Protein AF-A0A6P0VVW2-F1 (afdb_monomer_lite)

Radius of gyration: 21.22 Å; chains: 1; bounding box: 77×42×55 Å

Structure (mmCIF, N/CA/C/O backbone):
data_AF-A0A6P0VVW2-F1
#
_entry.id   AF-A0A6P0VVW2-F1
#
loop_
_atom_site.group_PDB
_atom_site.id
_atom_site.type_symbol
_atom_site.label_atom_id
_atom_site.label_alt_id
_atom_site.label_comp_id
_atom_site.label_asym_id
_atom_site.label_entity_id
_atom_site.label_seq_id
_atom_site.pdbx_PDB_ins_code
_atom_site.Cartn_x
_atom_site.Cartn_y
_atom_site.Cartn_z
_atom_site.occupancy
_atom_site.B_iso_or_equiv
_atom_site.auth_seq_id
_atom_site.auth_comp_id
_atom_site.auth_asym_id
_atom_site.auth_atom_id
_atom_site.pdbx_PDB_model_num
ATOM 1 N N . MET A 1 1 ? -41.504 16.341 20.991 1.00 36.41 1 MET A N 1
ATOM 2 C CA . MET A 1 1 ? -40.541 16.707 19.931 1.00 36.41 1 MET A CA 1
ATOM 3 C C . MET A 1 1 ? -39.492 15.608 19.872 1.00 36.41 1 MET A C 1
ATOM 5 O O . MET A 1 1 ? -38.655 15.542 20.758 1.00 36.41 1 MET A O 1
ATOM 9 N N . SER A 1 2 ? -39.634 14.675 18.928 1.00 33.62 2 SER A N 1
ATOM 10 C CA . SER A 1 2 ? -38.718 13.539 18.765 1.00 33.62 2 SER A CA 1
ATOM 11 C C . SER A 1 2 ? -37.527 13.982 17.921 1.00 33.62 2 SER A C 1
ATOM 13 O O . SER A 1 2 ? -37.701 14.435 16.790 1.00 33.62 2 SER A O 1
ATOM 15 N N . THR A 1 3 ? -36.330 13.916 18.493 1.00 36.88 3 THR A N 1
ATOM 16 C CA . THR A 1 3 ? -35.069 14.156 17.799 1.00 36.88 3 THR A CA 1
ATOM 17 C C . THR A 1 3 ? -34.727 12.922 16.968 1.00 36.88 3 THR A C 1
ATOM 19 O O . THR A 1 3 ? -34.367 11.872 17.497 1.00 36.88 3 THR A O 1
ATOM 22 N N . PHE A 1 4 ? -34.840 13.038 15.646 1.00 36.62 4 PHE A N 1
ATOM 23 C CA . PHE A 1 4 ? -34.315 12.033 14.727 1.00 36.62 4 PHE A CA 1
ATOM 24 C C . PHE A 1 4 ? -32.789 11.999 14.861 1.00 36.62 4 PHE A C 1
ATOM 26 O O . PHE A 1 4 ? -32.090 12.937 14.477 1.00 36.62 4 PHE A O 1
ATOM 33 N N . SER A 1 5 ? -32.268 10.921 15.447 1.00 41.56 5 SER A N 1
ATOM 34 C CA . SER A 1 5 ? -30.845 10.607 15.398 1.00 41.56 5 SER A CA 1
ATOM 35 C C . SER A 1 5 ? -30.512 10.225 13.959 1.00 41.56 5 SER A C 1
ATOM 37 O O . SER A 1 5 ? -31.003 9.217 13.455 1.00 41.56 5 SER A O 1
ATOM 39 N N . LEU A 1 6 ? -29.711 11.051 13.282 1.00 39.47 6 LEU A N 1
ATOM 40 C CA . LEU A 1 6 ? -29.088 10.682 12.015 1.00 39.47 6 LEU A CA 1
ATOM 41 C C . LEU A 1 6 ? -28.218 9.451 12.280 1.00 39.47 6 LEU A C 1
ATOM 43 O O . LEU A 1 6 ? -27.133 9.558 12.852 1.00 39.47 6 LEU A O 1
ATOM 47 N N . THR A 1 7 ? -28.706 8.278 11.891 1.00 43.16 7 THR A N 1
ATOM 48 C CA . THR A 1 7 ? -27.906 7.058 11.816 1.00 43.16 7 THR A CA 1
ATOM 49 C C . THR A 1 7 ? -26.690 7.361 10.946 1.00 43.16 7 THR A C 1
ATOM 51 O O . THR A 1 7 ? -26.828 7.531 9.734 1.00 43.16 7 THR A O 1
ATOM 54 N N . SER A 1 8 ? -25.507 7.505 11.557 1.00 47.88 8 SER A N 1
ATOM 55 C CA . SER A 1 8 ? -24.263 7.708 10.814 1.00 47.88 8 SER A CA 1
ATOM 56 C C . SER A 1 8 ? -24.129 6.563 9.820 1.00 47.88 8 SER A C 1
ATOM 58 O O . SER A 1 8 ? -24.111 5.401 10.241 1.00 47.88 8 SER A O 1
ATOM 60 N N . LEU A 1 9 ? -24.055 6.871 8.523 1.00 50.44 9 LEU A N 1
ATOM 61 C CA . LEU A 1 9 ? -23.747 5.866 7.511 1.00 50.44 9 LEU A CA 1
ATOM 62 C C . LEU A 1 9 ? -22.492 5.102 7.970 1.00 50.44 9 LEU A C 1
ATOM 64 O O . LEU A 1 9 ? -21.571 5.739 8.495 1.00 50.44 9 LEU A O 1
ATOM 68 N N . PRO A 1 10 ? -22.448 3.762 7.838 1.00 54.84 10 PRO A N 1
ATOM 69 C CA . PRO A 1 10 ? -21.256 3.006 8.198 1.00 54.84 10 PRO A CA 1
ATOM 70 C C . PRO A 1 10 ? -20.052 3.644 7.505 1.00 54.84 10 PRO A C 1
ATOM 72 O O . PRO A 1 10 ? -20.114 3.924 6.308 1.00 54.84 10 PRO A O 1
ATOM 75 N N . SER A 1 11 ? -18.992 3.938 8.266 1.00 67.75 11 SER A N 1
ATOM 76 C CA . SER A 1 11 ? -17.820 4.626 7.726 1.00 67.75 11 SER A CA 1
ATOM 77 C C . SER A 1 11 ? -17.212 3.766 6.620 1.00 67.75 11 SER A C 1
ATOM 79 O O . SER A 1 11 ? -16.593 2.740 6.903 1.00 67.75 11 SER A O 1
ATOM 81 N N . MET A 1 12 ? -17.435 4.162 5.373 1.00 86.06 12 MET A N 1
ATOM 82 C CA . MET A 1 12 ? -16.908 3.487 4.197 1.00 86.06 12 MET A CA 1
ATOM 83 C C . MET A 1 12 ? -15.423 3.821 4.069 1.00 86.06 12 MET A C 1
ATOM 85 O O . MET A 1 12 ? -15.048 4.993 4.139 1.00 86.06 12 MET A O 1
ATOM 89 N N . TYR A 1 13 ? -14.572 2.805 3.924 1.00 93.19 13 TYR A N 1
ATOM 90 C CA . TYR A 1 13 ? -13.171 3.049 3.582 1.00 93.19 13 TYR A CA 1
ATOM 91 C C . TYR A 1 13 ? -13.069 3.542 2.148 1.00 93.19 13 TYR A C 1
ATOM 93 O O . TYR A 1 13 ? -13.731 3.011 1.262 1.00 93.19 13 TYR A O 1
ATOM 101 N N . ARG A 1 14 ? -12.220 4.546 1.923 1.00 96.38 14 ARG A N 1
ATOM 102 C CA . ARG A 1 14 ? -11.878 5.002 0.572 1.00 96.38 14 ARG A CA 1
ATOM 103 C C . ARG A 1 14 ? -10.492 4.504 0.199 1.00 96.38 14 ARG A C 1
ATOM 105 O O . ARG A 1 14 ? -9.536 4.733 0.946 1.00 96.38 14 ARG A O 1
ATOM 112 N N . ILE A 1 15 ? -10.386 3.832 -0.940 1.00 97.75 15 ILE A N 1
ATOM 113 C CA . ILE A 1 15 ? -9.132 3.305 -1.475 1.00 97.75 15 ILE A CA 1
ATOM 114 C C . ILE A 1 15 ? -8.776 4.058 -2.749 1.00 97.75 15 ILE A C 1
ATOM 116 O O . ILE A 1 15 ? -9.563 4.096 -3.693 1.00 97.75 15 ILE A O 1
ATOM 120 N N . LEU A 1 16 ? -7.565 4.608 -2.789 1.00 98.31 16 LEU A N 1
ATOM 121 C CA . LEU A 1 16 ? -6.939 5.014 -4.041 1.00 98.31 16 LEU A CA 1
ATOM 122 C C . LEU A 1 16 ? -6.115 3.833 -4.555 1.00 98.31 16 LEU A C 1
ATOM 124 O O . LEU A 1 16 ? -5.092 3.500 -3.956 1.00 98.31 16 LEU A O 1
ATOM 128 N N . ALA A 1 17 ? -6.571 3.190 -5.629 1.00 98.25 17 ALA A N 1
ATOM 129 C CA . ALA A 1 17 ? -5.926 2.016 -6.207 1.00 98.25 17 ALA A CA 1
ATOM 130 C C . ALA A 1 17 ? -5.199 2.385 -7.502 1.00 98.25 17 ALA A C 1
ATOM 132 O O . ALA A 1 17 ? -5.822 2.768 -8.493 1.00 98.25 17 ALA A O 1
ATOM 133 N N . ILE A 1 18 ? -3.874 2.268 -7.489 1.00 97.69 18 ILE A N 1
ATOM 134 C CA . ILE A 1 18 ? -2.995 2.569 -8.615 1.00 97.69 18 ILE A CA 1
ATOM 135 C C . ILE A 1 18 ? -2.507 1.245 -9.202 1.00 97.69 18 ILE A C 1
ATOM 137 O O . ILE A 1 18 ? -1.764 0.511 -8.555 1.00 97.69 18 ILE A O 1
ATOM 141 N N . LEU A 1 19 ? -2.920 0.956 -10.432 1.00 97.19 19 LEU A N 1
ATOM 142 C CA . LEU A 1 19 ? -2.427 -0.167 -11.221 1.00 97.19 19 LEU A CA 1
ATOM 143 C C . LEU A 1 19 ? -1.418 0.385 -12.226 1.00 97.19 19 LEU A C 1
ATOM 145 O O . LEU A 1 19 ? -1.789 1.131 -13.133 1.00 97.19 19 LEU A O 1
ATOM 149 N N . GLY A 1 20 ? -0.145 0.094 -11.983 1.00 95.88 20 GLY A N 1
ATOM 150 C CA . GLY A 1 20 ? 0.987 0.561 -12.770 1.00 95.88 20 GLY A CA 1
ATOM 151 C C . GLY A 1 20 ? 1.230 -0.269 -14.028 1.00 95.88 20 GLY A C 1
ATOM 152 O O . GLY A 1 20 ? 0.331 -0.936 -14.536 1.00 95.88 20 GLY A O 1
ATOM 153 N N . ASN A 1 21 ? 2.471 -0.240 -14.518 1.00 94.75 21 ASN A N 1
ATOM 154 C CA . ASN A 1 21 ? 2.889 -1.064 -15.650 1.00 94.75 21 ASN A CA 1
ATOM 155 C C . ASN A 1 21 ? 2.647 -2.552 -15.350 1.00 94.75 21 ASN A C 1
ATOM 157 O O . ASN A 1 21 ? 3.203 -3.087 -14.388 1.00 94.75 21 ASN A O 1
ATOM 161 N N . SER A 1 22 ? 1.852 -3.193 -16.204 1.00 93.12 22 SER A N 1
ATOM 162 C CA . SER A 1 22 ? 1.445 -4.597 -16.100 1.00 93.12 22 SER A CA 1
ATOM 163 C C . SER A 1 22 ? 2.264 -5.554 -16.980 1.00 93.12 22 SER A C 1
ATOM 165 O O . SER A 1 22 ? 1.978 -6.745 -17.041 1.00 93.12 22 SER A O 1
ATOM 167 N N . GLN A 1 23 ? 3.296 -5.077 -17.681 1.00 92.00 23 GLN A N 1
ATOM 168 C CA . GLN A 1 23 ? 4.075 -5.904 -18.604 1.00 92.00 23 GLN A CA 1
ATOM 169 C C . GLN A 1 23 ? 4.686 -7.124 -17.895 1.00 92.00 23 GLN A C 1
ATOM 171 O O . GLN A 1 23 ? 5.602 -6.988 -17.089 1.00 92.00 23 GLN A O 1
ATOM 176 N N . GLY A 1 24 ? 4.213 -8.326 -18.233 1.00 87.19 24 GLY A N 1
ATOM 177 C CA . GLY A 1 24 ? 4.718 -9.580 -17.664 1.00 87.19 24 GLY A CA 1
ATOM 178 C C . GLY A 1 24 ? 4.185 -9.932 -16.269 1.00 87.19 24 GLY A C 1
ATOM 179 O O . GLY A 1 24 ? 4.706 -10.869 -15.672 1.00 87.19 24 GLY A O 1
ATOM 180 N N . ILE A 1 25 ? 3.168 -9.221 -15.768 1.00 88.38 25 ILE A N 1
ATOM 181 C CA . ILE A 1 25 ? 2.451 -9.521 -14.515 1.00 88.38 25 ILE A CA 1
ATOM 182 C C . ILE A 1 25 ? 0.934 -9.419 -14.730 1.00 88.38 25 ILE A C 1
ATOM 184 O O . ILE A 1 25 ? 0.470 -8.756 -15.658 1.00 88.38 25 ILE A O 1
ATOM 188 N N . ASN A 1 26 ? 0.140 -10.069 -13.884 1.00 91.44 26 ASN A N 1
ATOM 189 C CA . ASN A 1 26 ? -1.313 -10.093 -13.995 1.00 91.44 26 ASN A CA 1
ATOM 190 C C . ASN A 1 26 ? -1.985 -9.257 -12.895 1.00 91.44 26 ASN A C 1
ATOM 192 O O . ASN A 1 26 ? -2.343 -9.760 -11.840 1.00 91.44 26 ASN A O 1
ATOM 196 N N . LEU A 1 27 ? -2.279 -7.991 -13.181 1.00 93.19 27 LEU A N 1
ATOM 197 C CA . LEU A 1 27 ? -2.954 -7.119 -12.209 1.00 93.19 27 LEU A CA 1
ATOM 198 C C . LEU A 1 27 ? -4.467 -7.391 -12.059 1.00 93.19 27 LEU A C 1
ATOM 200 O O . LEU A 1 27 ? -5.142 -6.715 -11.278 1.00 93.19 27 LEU A O 1
ATOM 204 N N . ALA A 1 28 ? -5.037 -8.340 -12.814 1.00 93.25 28 ALA A N 1
ATOM 205 C CA . ALA A 1 28 ? -6.467 -8.637 -12.748 1.00 93.25 28 ALA A CA 1
ATOM 206 C C . ALA A 1 28 ? -6.863 -9.296 -11.418 1.00 93.25 28 ALA A C 1
ATOM 208 O O . ALA A 1 28 ? -7.945 -9.012 -10.901 1.00 93.25 28 ALA A O 1
ATOM 209 N N . GLU A 1 29 ? -5.991 -10.125 -10.838 1.00 92.00 29 GLU A N 1
ATOM 210 C CA . GLU A 1 29 ? -6.249 -10.782 -9.549 1.00 92.00 29 GLU A CA 1
ATOM 211 C C . GLU A 1 29 ? -6.161 -9.800 -8.374 1.00 92.00 29 GLU A C 1
ATOM 213 O O . GLU A 1 29 ? -6.979 -9.856 -7.447 1.00 92.00 29 GLU A O 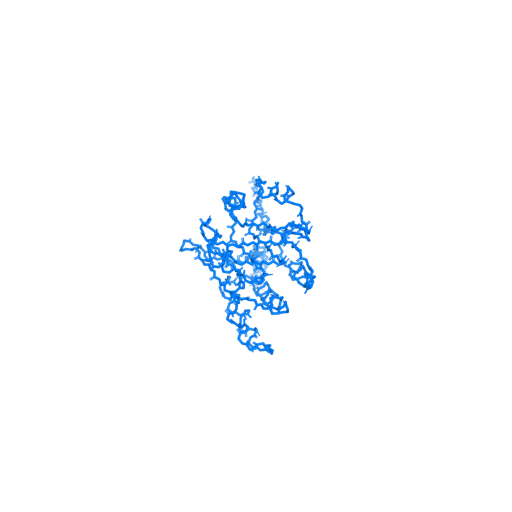1
ATOM 218 N N . ASP A 1 30 ? -5.243 -8.830 -8.440 1.00 94.44 30 ASP A N 1
ATOM 219 C CA . ASP A 1 30 ? -5.208 -7.698 -7.513 1.00 94.44 30 ASP A CA 1
ATOM 220 C C . ASP A 1 30 ? -6.520 -6.915 -7.564 1.00 94.44 30 ASP A C 1
ATOM 222 O O . ASP A 1 30 ? -7.174 -6.683 -6.542 1.00 94.44 30 ASP A O 1
ATOM 226 N N . GLU A 1 31 ? -6.943 -6.545 -8.776 1.00 95.88 31 GLU A N 1
ATOM 227 C CA . GLU A 1 31 ? -8.182 -5.811 -8.991 1.00 95.88 31 GLU A CA 1
ATOM 228 C C . GLU A 1 31 ? -9.398 -6.588 -8.458 1.00 95.88 31 GLU A C 1
ATOM 230 O O . GLU A 1 31 ? -10.243 -6.022 -7.755 1.00 95.88 31 GLU A O 1
ATOM 235 N N . HIS A 1 32 ? -9.471 -7.889 -8.742 1.00 96.19 32 HIS A N 1
ATOM 236 C CA . HIS A 1 32 ? -10.530 -8.776 -8.260 1.00 96.19 32 HIS A CA 1
ATOM 237 C C . HIS A 1 32 ? -10.575 -8.848 -6.732 1.00 96.19 32 HIS A C 1
ATOM 239 O O . HIS A 1 32 ? -11.649 -8.726 -6.137 1.00 96.19 32 HIS A O 1
ATOM 245 N N . SER A 1 33 ? -9.417 -8.977 -6.084 1.00 96.25 33 SER A N 1
ATOM 246 C CA . SER A 1 33 ? -9.304 -9.034 -4.623 1.00 96.25 33 SER A CA 1
ATOM 247 C C . SER A 1 33 ? -9.825 -7.759 -3.957 1.00 96.25 33 SER A C 1
ATOM 249 O O . SER A 1 33 ? -10.592 -7.829 -2.994 1.00 96.25 33 SER A O 1
ATOM 251 N N . LEU A 1 34 ? -9.490 -6.586 -4.503 1.00 97.38 34 LEU A N 1
ATOM 252 C CA . LEU A 1 34 ? -10.007 -5.310 -4.003 1.00 97.38 34 LEU A CA 1
ATOM 253 C C . LEU A 1 34 ? -11.515 -5.143 -4.248 1.00 97.38 34 LEU A C 1
ATOM 255 O O . LEU A 1 34 ? -12.219 -4.624 -3.384 1.00 97.38 34 LEU A O 1
ATOM 259 N N . ARG A 1 35 ? -12.040 -5.588 -5.397 1.00 96.69 35 ARG A N 1
ATOM 260 C CA . ARG A 1 35 ? -13.473 -5.461 -5.731 1.00 96.69 35 ARG A CA 1
ATOM 261 C C . ARG A 1 35 ? -14.393 -6.259 -4.807 1.00 96.69 35 ARG A C 1
ATOM 263 O O . ARG A 1 35 ? -15.556 -5.890 -4.663 1.00 96.69 35 ARG A O 1
ATOM 270 N N . LYS A 1 36 ? -13.890 -7.321 -4.175 1.00 95.31 36 LYS A N 1
ATOM 271 C CA . LYS A 1 36 ? -14.642 -8.134 -3.202 1.00 95.31 36 LYS A CA 1
ATOM 272 C C . LYS A 1 36 ? -14.793 -7.468 -1.831 1.00 95.31 36 LYS A C 1
ATOM 274 O O . LYS A 1 36 ? -15.555 -7.964 -1.001 1.00 95.31 36 LYS A O 1
ATOM 279 N N . LEU A 1 37 ? -14.070 -6.379 -1.563 1.00 94.94 37 LEU A N 1
ATOM 280 C CA . LEU A 1 37 ? -14.063 -5.744 -0.249 1.00 94.94 37 LEU A CA 1
ATOM 281 C C . LEU A 1 37 ? -15.438 -5.135 0.096 1.00 94.94 37 LEU A C 1
ATOM 283 O O . LEU A 1 37 ? -16.020 -4.402 -0.705 1.00 94.94 37 LEU A O 1
ATOM 287 N N . PRO A 1 38 ? -15.967 -5.383 1.306 1.00 93.00 38 PRO A N 1
ATOM 288 C CA . PRO A 1 38 ? -17.236 -4.821 1.743 1.00 93.00 38 PRO A CA 1
ATOM 289 C C . PRO A 1 38 ? -17.070 -3.393 2.279 1.00 93.00 38 PRO A C 1
ATOM 291 O O . PRO A 1 38 ? -16.112 -3.090 2.986 1.00 93.00 38 PRO A O 1
ATOM 294 N N . ASN A 1 39 ? -18.078 -2.543 2.062 1.00 90.06 39 ASN A N 1
ATOM 295 C CA . ASN A 1 39 ? -18.137 -1.173 2.601 1.00 90.06 39 ASN A CA 1
ATOM 296 C C . ASN A 1 39 ? -16.917 -0.320 2.207 1.00 90.06 39 ASN A C 1
ATOM 298 O O . ASN A 1 39 ? -16.302 0.338 3.053 1.00 90.06 39 ASN A O 1
ATOM 302 N N . VAL A 1 40 ? -16.586 -0.331 0.915 1.00 93.69 40 VAL A N 1
ATOM 303 C CA . VAL A 1 40 ? -15.462 0.410 0.345 1.00 93.69 40 VAL A CA 1
ATOM 304 C C . VAL A 1 40 ? -15.891 1.239 -0.869 1.00 93.69 40 VAL A C 1
ATOM 306 O O . VAL A 1 40 ? -16.758 0.821 -1.634 1.00 93.69 40 VAL A O 1
ATOM 309 N N . GLU A 1 41 ? -15.257 2.389 -1.061 1.00 95.56 41 GLU A N 1
ATOM 310 C CA . GLU A 1 41 ? -15.239 3.145 -2.314 1.00 95.56 41 GLU A CA 1
ATOM 311 C C . GLU A 1 41 ? -13.823 3.072 -2.890 1.00 95.56 41 GLU A C 1
ATOM 313 O O . GLU A 1 41 ? -12.854 3.286 -2.160 1.00 95.56 41 GLU A O 1
ATOM 318 N N . ILE A 1 42 ? -13.686 2.768 -4.181 1.00 97.12 42 ILE A N 1
ATOM 319 C CA . ILE A 1 42 ? -12.375 2.628 -4.825 1.00 97.12 42 ILE A CA 1
ATOM 320 C C . ILE A 1 42 ? -12.285 3.566 -6.029 1.00 97.12 42 ILE A C 1
ATOM 322 O O . ILE A 1 42 ? -13.041 3.405 -6.990 1.00 97.12 42 ILE A O 1
ATOM 326 N N . GLU A 1 43 ? -11.333 4.504 -6.006 1.00 97.94 43 GLU A N 1
ATOM 327 C CA . GLU A 1 43 ? -10.918 5.252 -7.200 1.00 97.94 43 GLU A CA 1
ATOM 328 C C . GLU A 1 43 ? -9.757 4.511 -7.869 1.00 97.94 43 GLU A C 1
ATOM 330 O O . GLU A 1 43 ? -8.694 4.314 -7.278 1.00 97.94 43 GLU A O 1
ATOM 335 N N . TRP A 1 44 ? -9.974 4.093 -9.117 1.00 97.94 44 TRP A N 1
ATOM 336 C CA . TRP A 1 44 ? -8.998 3.342 -9.900 1.00 97.94 44 TRP A CA 1
ATOM 337 C C . TRP A 1 44 ? -8.176 4.259 -10.800 1.00 97.94 44 TRP A C 1
ATOM 339 O O . TRP A 1 44 ? -8.729 4.963 -11.647 1.00 97.94 44 TRP A O 1
ATOM 349 N N . LEU A 1 45 ? -6.853 4.160 -10.698 1.00 98.00 45 LEU A N 1
ATOM 350 C CA . LEU A 1 45 ? -5.896 4.741 -11.631 1.00 98.00 45 LEU A CA 1
ATOM 351 C C . LEU A 1 45 ? -5.136 3.629 -12.337 1.00 98.00 45 LEU A C 1
ATOM 353 O O . LEU A 1 45 ? -4.195 3.074 -11.785 1.00 98.00 45 LEU A O 1
ATOM 357 N N . ARG A 1 46 ? -5.560 3.318 -13.564 1.00 97.25 46 ARG A N 1
ATOM 358 C CA . ARG A 1 46 ? -4.890 2.353 -14.441 1.00 97.25 46 ARG A CA 1
ATOM 359 C C . ARG A 1 46 ? -3.929 3.092 -15.345 1.00 97.25 46 ARG A C 1
ATOM 361 O O . ARG A 1 46 ? -4.359 4.002 -16.051 1.00 97.25 46 ARG A O 1
ATOM 368 N N . GLU A 1 47 ? -2.662 2.721 -15.264 1.00 97.44 47 GLU A N 1
ATOM 369 C CA . GLU A 1 47 ? -1.559 3.316 -16.007 1.00 97.44 47 GLU A CA 1
ATOM 370 C C . GLU A 1 47 ? -1.647 4.856 -16.116 1.00 97.44 47 GLU A C 1
ATOM 372 O O . GLU A 1 47 ? -1.626 5.412 -17.218 1.00 97.44 47 GLU A O 1
ATOM 377 N N . PRO A 1 48 ? -1.824 5.593 -14.995 1.00 97.69 48 PRO A N 1
ATOM 378 C CA . PRO A 1 48 ? -2.039 7.031 -15.057 1.00 97.69 48 PRO A CA 1
ATOM 379 C C . PRO A 1 48 ? -0.806 7.759 -15.597 1.00 97.69 48 PRO A C 1
ATOM 381 O O . PRO A 1 48 ? 0.333 7.379 -15.335 1.00 97.69 48 PRO A O 1
ATOM 384 N N . SER A 1 49 ? -1.025 8.899 -16.252 1.00 97.12 49 SER A N 1
ATOM 385 C CA . SER A 1 49 ? 0.058 9.860 -16.471 1.00 97.12 49 SER A CA 1
ATOM 386 C C . SER A 1 49 ? 0.505 10.485 -15.148 1.00 97.12 49 SER A C 1
ATOM 388 O O . SER A 1 49 ? -0.293 10.634 -14.213 1.00 97.12 49 SER A O 1
ATOM 390 N N . ILE A 1 50 ? 1.753 10.958 -15.094 1.00 95.44 50 ILE A N 1
ATOM 391 C CA . ILE A 1 50 ? 2.301 11.680 -13.931 1.00 95.44 50 ILE A CA 1
ATOM 392 C C . ILE A 1 50 ? 1.369 12.826 -13.510 1.00 95.44 50 ILE A C 1
ATOM 394 O O . ILE A 1 50 ? 1.025 12.962 -12.336 1.00 95.44 50 ILE A O 1
ATOM 398 N N . LYS A 1 51 ? 0.897 13.627 -14.477 1.00 96.31 51 LYS A N 1
ATOM 399 C CA . LYS A 1 51 ? -0.007 14.758 -14.221 1.00 96.31 51 LYS A CA 1
ATOM 400 C C . LYS A 1 51 ? -1.314 14.303 -13.570 1.00 96.31 51 LYS A C 1
ATOM 402 O O . LYS A 1 51 ? -1.771 14.941 -12.623 1.00 96.31 51 LYS A O 1
ATOM 407 N N . LYS A 1 52 ? -1.913 13.209 -14.056 1.00 97.56 52 LYS A N 1
ATOM 408 C CA . LYS A 1 52 ? -3.159 12.662 -13.502 1.00 97.56 52 LYS A CA 1
ATOM 409 C C . LYS A 1 52 ? -2.940 12.154 -12.080 1.00 97.56 52 LYS A C 1
ATOM 411 O O . LYS A 1 52 ? -3.690 12.561 -11.194 1.00 97.56 52 LYS A O 1
ATOM 416 N N . LEU A 1 53 ? -1.900 11.353 -11.857 1.00 97.06 53 LEU A N 1
ATOM 417 C CA . LEU A 1 53 ? -1.555 10.834 -10.535 1.00 97.06 53 LEU A CA 1
ATOM 418 C C . LEU A 1 53 ? -1.346 11.972 -9.527 1.00 97.06 53 LEU A C 1
ATOM 420 O O . LEU A 1 53 ? -2.039 12.037 -8.515 1.00 97.06 53 LEU A O 1
ATOM 424 N N . VAL A 1 54 ? -0.460 12.920 -9.839 1.00 96.31 54 VAL A N 1
ATOM 425 C CA . VAL A 1 54 ? -0.161 14.060 -8.961 1.00 96.31 54 VAL A CA 1
ATOM 426 C C . VAL A 1 54 ? -1.411 14.900 -8.696 1.00 96.31 54 VAL A C 1
ATOM 428 O O . VAL A 1 54 ? -1.647 15.286 -7.554 1.00 96.31 54 VAL A O 1
ATOM 431 N N . SER A 1 55 ? -2.255 15.142 -9.707 1.00 96.81 55 SER A N 1
ATOM 432 C CA . SER A 1 55 ? -3.497 15.904 -9.516 1.00 96.81 55 SER A CA 1
ATOM 433 C C . SER A 1 55 ? -4.455 15.259 -8.513 1.00 96.81 55 SER A C 1
ATOM 435 O O . SER A 1 55 ? -5.147 15.973 -7.795 1.00 96.81 55 SER A O 1
ATOM 437 N N . ILE A 1 56 ? -4.486 13.925 -8.448 1.00 97.19 56 ILE A N 1
ATOM 438 C CA . ILE A 1 56 ? -5.348 13.175 -7.528 1.00 97.19 56 ILE A CA 1
ATOM 439 C C . ILE A 1 56 ? -4.764 13.167 -6.124 1.00 97.19 56 ILE A C 1
ATOM 441 O O . ILE A 1 56 ? -5.492 13.411 -5.167 1.00 97.19 56 ILE A O 1
ATOM 445 N N . LEU A 1 57 ? -3.451 12.963 -6.002 1.00 96.25 57 LEU A N 1
ATOM 446 C CA . LEU A 1 57 ? -2.759 12.999 -4.713 1.00 96.25 57 LEU A CA 1
ATOM 447 C C . LEU A 1 57 ? -2.862 14.375 -4.024 1.00 96.25 57 LEU A C 1
ATOM 449 O O . LEU A 1 57 ? -2.781 14.448 -2.805 1.00 96.25 57 LEU A O 1
ATOM 453 N N . TRP A 1 58 ? -3.080 15.457 -4.781 1.00 96.75 58 TRP A N 1
ATOM 454 C CA . TRP A 1 58 ? -3.324 16.806 -4.246 1.00 96.75 58 TRP A CA 1
ATOM 455 C C . TRP A 1 58 ? -4.794 17.133 -3.949 1.00 96.75 58 TRP A C 1
ATOM 457 O O . TRP A 1 58 ? -5.092 18.238 -3.487 1.00 96.75 58 TRP A O 1
ATOM 467 N N . ARG A 1 59 ? -5.737 16.226 -4.222 1.00 95.19 59 ARG A N 1
ATOM 468 C CA . ARG A 1 59 ? -7.138 16.457 -3.852 1.00 95.19 59 ARG A CA 1
ATOM 469 C C . ARG A 1 59 ? -7.272 16.457 -2.330 1.00 95.19 59 ARG A C 1
ATOM 471 O O . ARG A 1 59 ? -6.642 15.667 -1.636 1.00 95.19 59 ARG A O 1
ATOM 478 N N . ARG A 1 60 ? -8.194 17.282 -1.825 1.00 91.19 60 ARG A N 1
ATOM 479 C CA . ARG A 1 60 ? -8.592 17.307 -0.400 1.00 91.19 60 ARG A CA 1
ATOM 480 C C . ARG A 1 60 ? -9.373 16.067 0.041 1.00 91.19 60 ARG A C 1
ATOM 482 O O . ARG A 1 60 ? -9.767 15.957 1.197 1.00 91.19 60 ARG A O 1
ATOM 489 N N . GLU A 1 61 ? -9.661 15.180 -0.899 1.00 90.44 61 GLU A N 1
ATOM 490 C CA . GLU A 1 61 ? -10.320 13.916 -0.643 1.00 90.44 61 GLU A CA 1
ATOM 491 C C . GLU A 1 61 ? -9.502 13.055 0.322 1.00 90.44 61 GLU A C 1
ATOM 493 O O . GLU A 1 61 ? -8.279 12.952 0.218 1.00 90.44 61 GLU A O 1
ATOM 498 N N . LYS A 1 62 ? -10.198 12.421 1.266 1.00 94.00 62 LYS A N 1
ATOM 499 C CA . LYS A 1 62 ? -9.588 11.475 2.192 1.00 94.00 62 LYS A CA 1
ATOM 500 C C . LYS A 1 62 ? -9.468 10.104 1.534 1.00 94.00 62 LYS A C 1
ATOM 502 O O . LYS A 1 62 ? -10.448 9.597 0.987 1.00 94.00 62 LYS A O 1
ATOM 507 N N . TRP A 1 63 ? -8.295 9.499 1.687 1.00 96.75 63 TRP A N 1
ATOM 508 C CA . TRP A 1 63 ? -8.008 8.106 1.355 1.00 96.75 63 TRP A CA 1
ATOM 509 C C . TRP A 1 63 ? -7.649 7.378 2.644 1.00 96.75 63 TRP A C 1
ATOM 511 O O . TRP A 1 63 ? -6.742 7.806 3.347 1.00 96.75 63 TRP A O 1
ATOM 521 N N . ASP A 1 64 ? -8.362 6.306 2.987 1.00 96.81 64 ASP A N 1
ATOM 522 C CA . ASP A 1 64 ? -8.001 5.460 4.130 1.00 96.81 64 ASP A CA 1
ATOM 523 C C . ASP A 1 64 ? -6.875 4.493 3.750 1.00 96.81 64 ASP A C 1
ATOM 525 O O . ASP A 1 64 ? -5.991 4.225 4.571 1.00 96.81 64 ASP A O 1
ATOM 529 N N . ILE A 1 65 ? -6.900 3.996 2.507 1.00 97.75 65 ILE A N 1
ATOM 530 C CA . ILE A 1 65 ? -5.911 3.061 1.970 1.00 97.75 65 ILE A CA 1
ATOM 531 C C . ILE A 1 65 ? -5.360 3.589 0.643 1.00 97.75 65 ILE A C 1
ATOM 533 O O . ILE A 1 65 ? -6.114 3.989 -0.243 1.00 97.75 65 ILE A O 1
ATOM 537 N N . LEU A 1 66 ? -4.039 3.550 0.500 1.00 97.75 66 LEU A N 1
ATOM 538 C CA . LEU A 1 66 ? -3.343 3.710 -0.773 1.00 97.75 66 LEU A CA 1
ATOM 539 C C . LEU A 1 66 ? -2.873 2.328 -1.217 1.00 97.75 66 LEU A C 1
ATOM 541 O O . LEU A 1 66 ? -2.137 1.670 -0.487 1.00 97.75 66 LEU A O 1
ATOM 545 N N . PHE A 1 67 ? -3.295 1.891 -2.394 1.00 97.94 67 PHE A N 1
ATOM 546 C CA . PHE A 1 67 ? -2.892 0.616 -2.969 1.00 97.94 67 PHE A CA 1
ATOM 547 C C . PHE A 1 67 ? -2.104 0.854 -4.256 1.00 97.94 67 PHE A C 1
ATOM 549 O O . PHE A 1 67 ? -2.527 1.641 -5.103 1.00 97.94 67 PHE A O 1
ATOM 556 N N . PHE A 1 68 ? -0.978 0.164 -4.406 1.00 96.31 68 PHE A N 1
ATOM 557 C CA . PHE A 1 68 ? -0.198 0.112 -5.635 1.00 96.31 68 PHE A CA 1
ATOM 558 C C . PHE A 1 68 ? 0.102 -1.342 -6.000 1.00 96.31 68 PHE A C 1
ATOM 560 O O . PHE A 1 68 ? 0.586 -2.092 -5.152 1.00 96.31 68 PHE A O 1
ATOM 567 N N . ALA A 1 69 ? -0.125 -1.701 -7.261 1.00 95.06 69 ALA A N 1
ATOM 568 C CA . ALA A 1 69 ? 0.366 -2.935 -7.867 1.00 95.06 69 ALA A CA 1
ATOM 569 C C . ALA A 1 69 ? 0.944 -2.621 -9.249 1.00 95.06 69 ALA A C 1
ATOM 571 O O . ALA A 1 69 ? 0.401 -1.796 -9.986 1.00 95.06 69 ALA A O 1
ATOM 572 N N . GLY A 1 70 ? 2.074 -3.232 -9.581 1.00 92.81 70 GLY A N 1
ATOM 573 C CA . GLY A 1 70 ? 2.870 -2.879 -10.752 1.00 92.81 70 GLY A CA 1
ATOM 574 C C . GLY A 1 70 ? 4.351 -3.134 -10.505 1.00 92.81 70 GLY A C 1
ATOM 575 O O . GLY A 1 70 ? 4.749 -3.568 -9.425 1.00 92.81 70 GLY A O 1
ATOM 576 N N . HIS A 1 71 ? 5.194 -2.814 -11.482 1.00 90.50 71 HIS A N 1
ATOM 577 C CA . HIS A 1 71 ? 6.642 -2.908 -11.283 1.00 90.50 71 HIS A CA 1
ATOM 578 C C . HIS A 1 71 ? 7.157 -1.852 -10.304 1.00 90.50 71 HIS A C 1
ATOM 580 O O . HIS A 1 71 ? 6.824 -0.667 -10.404 1.00 90.50 71 HIS A O 1
ATOM 586 N N . SER A 1 72 ? 8.030 -2.269 -9.391 1.00 86.12 72 SER A N 1
ATOM 587 C CA . SER A 1 72 ? 8.802 -1.368 -8.541 1.00 86.12 72 SER A CA 1
ATOM 588 C C . SER A 1 72 ? 10.235 -1.843 -8.359 1.00 86.12 72 SER A C 1
ATOM 590 O O . SER A 1 72 ? 10.577 -2.975 -8.694 1.00 86.12 72 SER A O 1
ATOM 592 N N . LYS A 1 73 ? 11.087 -0.939 -7.876 1.00 83.50 73 LYS A N 1
ATOM 593 C CA . LYS A 1 73 ? 12.484 -1.238 -7.569 1.00 83.50 73 LYS A CA 1
ATOM 594 C C . LYS A 1 73 ? 13.004 -0.298 -6.490 1.00 83.50 73 LYS A C 1
ATOM 596 O O . LYS A 1 73 ? 12.861 0.920 -6.627 1.00 83.50 73 LYS A O 1
ATOM 601 N N . SER A 1 74 ? 13.649 -0.826 -5.460 1.00 82.06 74 SER A N 1
ATOM 602 C CA . SER A 1 74 ? 14.354 -0.014 -4.468 1.00 82.06 74 SER A CA 1
ATOM 603 C C . SER A 1 74 ? 15.655 0.549 -5.052 1.00 82.06 74 SER A C 1
ATOM 605 O O . SER A 1 74 ? 16.270 -0.035 -5.947 1.00 82.06 74 SER A O 1
ATOM 607 N N . LYS A 1 75 ? 16.111 1.699 -4.544 1.00 79.50 75 LYS A N 1
ATOM 608 C CA . LYS A 1 75 ? 17.513 2.101 -4.731 1.00 79.50 75 LYS A CA 1
ATOM 609 C C . LYS A 1 75 ? 18.430 1.157 -3.953 1.00 79.50 75 LYS A C 1
ATOM 611 O O . LYS A 1 75 ? 18.021 0.607 -2.936 1.00 79.50 75 LYS A O 1
ATOM 616 N N . GLU A 1 76 ? 19.678 1.030 -4.401 1.00 78.69 76 GLU A N 1
ATOM 617 C CA . GLU A 1 76 ? 20.694 0.176 -3.760 1.00 78.69 76 GLU A CA 1
ATOM 618 C C . GLU A 1 76 ? 20.922 0.523 -2.280 1.00 78.69 76 GLU A C 1
ATOM 620 O O . GLU A 1 76 ? 21.161 -0.363 -1.468 1.00 78.69 76 GLU A O 1
ATOM 625 N N . ASP A 1 77 ? 20.785 1.800 -1.914 1.00 78.25 77 ASP A N 1
ATOM 626 C CA . ASP A 1 77 ? 20.918 2.295 -0.539 1.00 78.25 77 ASP A CA 1
ATOM 627 C C . ASP A 1 77 ? 19.644 2.136 0.317 1.00 78.25 77 ASP A C 1
ATOM 629 O O . ASP A 1 77 ? 19.632 2.531 1.482 1.00 78.25 77 ASP A O 1
ATOM 633 N N . LEU A 1 78 ? 18.561 1.590 -0.253 1.00 78.56 78 LEU A N 1
ATOM 634 C CA . LEU A 1 78 ? 17.240 1.429 0.366 1.00 78.56 78 LEU A CA 1
ATOM 635 C C . LEU A 1 78 ? 16.630 2.727 0.932 1.00 78.56 78 LEU A C 1
ATOM 637 O O . LEU A 1 78 ? 15.684 2.673 1.719 1.00 78.56 78 LEU A O 1
ATOM 641 N N . THR A 1 79 ? 17.114 3.904 0.527 1.00 78.31 79 THR A N 1
ATOM 642 C CA . THR A 1 79 ? 16.579 5.199 0.997 1.00 78.31 79 THR A CA 1
ATOM 643 C C . THR A 1 79 ? 15.260 5.567 0.321 1.00 78.31 79 THR A C 1
ATOM 645 O O . THR A 1 79 ? 14.490 6.398 0.804 1.00 78.31 79 THR A O 1
ATOM 648 N N . THR A 1 80 ? 15.006 4.990 -0.852 1.00 81.75 80 THR A N 1
ATOM 649 C CA . THR A 1 80 ? 13.798 5.214 -1.640 1.00 81.75 80 THR A CA 1
ATOM 650 C C . THR A 1 80 ? 13.622 4.103 -2.674 1.00 81.75 80 THR A C 1
ATOM 652 O O . THR A 1 80 ? 14.436 3.185 -2.766 1.00 81.75 80 THR A O 1
ATOM 655 N N . GLY A 1 81 ? 12.573 4.194 -3.484 1.00 87.06 81 GLY A N 1
ATOM 656 C CA . GLY A 1 81 ? 12.339 3.314 -4.616 1.00 87.06 81 GLY A CA 1
ATOM 657 C C . GLY A 1 81 ? 11.565 4.011 -5.725 1.00 87.06 81 GLY A C 1
ATOM 658 O O . GLY A 1 81 ? 11.059 5.129 -5.566 1.00 87.06 81 GLY A O 1
ATOM 659 N N . ASN A 1 82 ? 11.508 3.333 -6.858 1.00 90.19 82 ASN A N 1
ATOM 660 C CA . ASN A 1 82 ? 10.781 3.740 -8.038 1.00 90.19 82 ASN A CA 1
ATOM 661 C C . ASN A 1 82 ? 9.548 2.855 -8.222 1.00 90.19 82 ASN A C 1
ATOM 663 O O . ASN A 1 82 ? 9.616 1.648 -7.999 1.00 90.19 82 ASN A O 1
ATOM 667 N N . ILE A 1 83 ? 8.450 3.455 -8.673 1.00 92.31 83 ILE A N 1
ATOM 668 C CA . ILE A 1 83 ? 7.235 2.759 -9.100 1.00 92.31 83 ILE A CA 1
ATOM 669 C C . ILE A 1 83 ? 6.979 3.044 -10.582 1.00 92.31 83 ILE A C 1
ATOM 671 O O . ILE A 1 83 ? 6.965 4.203 -11.002 1.00 92.31 83 ILE A O 1
ATOM 675 N N . ALA A 1 84 ? 6.791 1.999 -11.385 1.00 94.56 84 ALA A N 1
ATOM 676 C CA . ALA A 1 84 ? 6.407 2.118 -12.787 1.00 94.56 84 ALA A CA 1
ATOM 677 C C . ALA A 1 84 ? 4.899 2.357 -12.860 1.00 94.56 84 ALA A C 1
ATOM 679 O O . ALA A 1 84 ? 4.100 1.427 -12.749 1.00 94.56 84 ALA A O 1
ATOM 680 N N . ILE A 1 85 ? 4.499 3.619 -12.991 1.00 95.88 85 ILE A N 1
ATOM 681 C CA . ILE A 1 85 ? 3.087 4.005 -12.924 1.00 95.88 85 ILE A CA 1
ATOM 682 C C . ILE A 1 85 ? 2.347 3.747 -14.234 1.00 95.88 85 ILE A C 1
ATOM 684 O O . ILE A 1 85 ? 1.128 3.726 -14.220 1.00 95.88 85 ILE A O 1
ATOM 688 N N . ASN A 1 86 ? 3.058 3.565 -15.343 1.00 96.19 86 ASN A N 1
ATOM 689 C CA . ASN A 1 86 ? 2.540 3.143 -16.643 1.00 96.19 86 ASN A CA 1
ATOM 690 C C . ASN A 1 86 ? 3.700 2.571 -17.479 1.00 96.19 86 ASN A C 1
ATOM 692 O O . ASN A 1 86 ? 4.837 2.516 -17.002 1.00 96.19 86 ASN A O 1
ATOM 696 N N . SER A 1 87 ? 3.437 2.150 -18.717 1.00 94.00 87 SER A N 1
ATOM 697 C CA . SER A 1 87 ? 4.463 1.553 -19.583 1.00 94.00 87 SER A CA 1
ATOM 698 C C . SER A 1 87 ? 5.668 2.459 -19.915 1.00 94.00 87 SER A C 1
ATOM 700 O O . SER A 1 87 ? 6.677 1.952 -20.397 1.00 94.00 87 SER A O 1
ATOM 702 N N . GLN A 1 88 ? 5.564 3.779 -19.729 1.00 93.75 88 GLN A N 1
ATOM 703 C CA . GLN A 1 88 ? 6.581 4.777 -20.106 1.00 93.75 88 GLN A CA 1
ATOM 704 C C . GLN A 1 88 ? 7.214 5.476 -18.896 1.00 93.75 88 GLN A C 1
ATOM 706 O O . GLN A 1 88 ? 8.400 5.802 -18.908 1.00 93.75 88 GLN A O 1
ATOM 711 N N . ASP A 1 89 ? 6.430 5.709 -17.846 1.00 93.75 89 ASP A N 1
ATOM 712 C CA . ASP A 1 89 ? 6.813 6.522 -16.703 1.00 93.75 89 ASP A CA 1
ATOM 713 C C . ASP A 1 89 ? 7.133 5.656 -15.481 1.00 93.75 89 ASP A C 1
ATOM 715 O O . ASP A 1 89 ? 6.302 4.902 -14.965 1.00 93.75 89 ASP A O 1
ATOM 719 N N . SER A 1 90 ? 8.332 5.864 -14.940 1.00 92.62 90 SER A N 1
ATOM 720 C CA . SER A 1 90 ? 8.746 5.366 -13.632 1.00 92.62 90 SER A CA 1
ATOM 721 C C . SER A 1 90 ? 9.058 6.542 -12.715 1.00 92.62 90 SER A C 1
ATOM 723 O O . SER A 1 90 ? 9.919 7.367 -13.018 1.00 92.62 90 SER A O 1
ATOM 725 N N . LEU A 1 91 ? 8.401 6.599 -11.558 1.00 91.06 91 LEU A N 1
ATOM 726 C CA . LEU A 1 91 ? 8.543 7.692 -10.603 1.00 91.06 91 LEU A CA 1
ATOM 727 C C . LEU A 1 91 ? 9.295 7.261 -9.358 1.00 91.06 91 LEU A C 1
ATOM 729 O O . LEU A 1 91 ? 8.927 6.292 -8.702 1.00 91.06 91 LEU A O 1
ATOM 733 N N . ASN A 1 92 ? 10.297 8.049 -8.983 1.00 88.75 92 ASN A N 1
ATOM 734 C CA . ASN A 1 92 ? 10.909 7.937 -7.671 1.00 88.75 92 ASN A CA 1
ATOM 735 C C . ASN A 1 92 ? 9.953 8.473 -6.590 1.00 88.75 92 ASN A C 1
ATOM 737 O O . ASN A 1 92 ? 9.416 9.575 -6.733 1.00 88.75 92 ASN A O 1
ATOM 741 N N . LEU A 1 93 ? 9.772 7.742 -5.486 1.00 86.25 93 LEU A N 1
ATOM 742 C CA . LEU A 1 93 ? 8.866 8.170 -4.414 1.00 86.25 93 LEU A CA 1
ATOM 743 C C . LEU A 1 93 ? 9.256 9.508 -3.768 1.00 86.25 93 LEU A C 1
ATOM 745 O O . LEU A 1 93 ? 8.373 10.200 -3.267 1.00 86.25 93 LEU A O 1
ATOM 749 N N . GLN A 1 94 ? 10.522 9.937 -3.828 1.00 85.25 94 GLN A N 1
ATOM 750 C CA . GLN A 1 94 ? 10.915 11.273 -3.360 1.00 85.25 94 GLN A CA 1
ATOM 751 C C . GLN A 1 94 ? 10.259 12.392 -4.183 1.00 85.25 94 GLN A C 1
ATOM 753 O O . GLN A 1 94 ? 9.920 13.435 -3.630 1.00 85.25 94 GLN A O 1
ATOM 758 N N . VAL A 1 95 ? 9.997 12.171 -5.478 1.00 87.19 95 VAL A N 1
ATOM 759 C CA . VAL A 1 95 ? 9.238 13.122 -6.315 1.00 87.19 95 VAL A CA 1
ATOM 760 C C . VAL A 1 95 ? 7.786 13.214 -5.839 1.00 87.19 95 VAL A C 1
ATOM 762 O O . VAL A 1 95 ? 7.178 14.283 -5.862 1.00 87.19 95 VAL A O 1
ATOM 765 N N . LEU A 1 96 ? 7.242 12.101 -5.343 1.00 90.12 96 LEU A N 1
ATOM 766 C CA . LEU A 1 96 ? 5.891 12.017 -4.794 1.00 90.12 96 LEU A CA 1
ATOM 767 C C . LEU A 1 96 ? 5.813 12.371 -3.301 1.00 90.12 96 LEU A C 1
ATOM 769 O O . LEU A 1 96 ? 4.717 12.357 -2.746 1.00 90.12 96 LEU A O 1
ATOM 773 N N . LYS A 1 97 ? 6.923 12.757 -2.654 1.00 91.12 97 LYS A N 1
ATOM 774 C CA . LYS A 1 97 ? 6.995 13.034 -1.209 1.00 91.12 97 LYS A CA 1
ATOM 775 C C . LYS A 1 97 ? 5.931 14.020 -0.735 1.00 91.12 97 LYS A C 1
ATOM 777 O O . LYS A 1 97 ? 5.194 13.727 0.201 1.00 91.12 97 LYS A O 1
ATOM 782 N N . ASN A 1 98 ? 5.838 15.182 -1.380 1.00 94.12 98 ASN A N 1
ATOM 783 C CA . ASN A 1 98 ? 4.886 16.222 -0.983 1.00 94.12 98 ASN A CA 1
ATOM 784 C C . ASN A 1 98 ? 3.424 15.815 -1.257 1.00 94.12 98 ASN A C 1
ATOM 786 O O . ASN A 1 98 ? 2.621 15.916 -0.329 1.00 94.12 98 ASN A O 1
ATOM 790 N N . PRO A 1 99 ? 3.066 15.300 -2.453 1.00 94.25 99 PRO A N 1
ATOM 791 C CA . PRO A 1 99 ? 1.727 14.760 -2.686 1.00 94.25 99 PRO A CA 1
ATOM 792 C C . PRO A 1 99 ? 1.337 13.632 -1.713 1.00 94.25 99 PRO A C 1
ATOM 794 O O . PRO A 1 99 ? 0.243 13.644 -1.162 1.00 94.25 99 PRO A O 1
ATOM 797 N N . LEU A 1 100 ? 2.228 12.675 -1.437 1.00 93.44 100 LEU A N 1
ATOM 798 C CA . LEU A 1 100 ? 1.952 11.575 -0.505 1.00 93.44 100 LEU A CA 1
ATOM 799 C C . LEU A 1 100 ? 1.823 12.063 0.939 1.00 93.44 100 LEU A C 1
ATOM 801 O O . LEU A 1 100 ? 0.964 11.578 1.671 1.00 93.44 100 LEU A O 1
ATOM 805 N N . LYS A 1 101 ? 2.616 13.062 1.341 1.00 94.69 101 LYS A N 1
ATOM 806 C CA . LYS A 1 101 ? 2.452 13.729 2.635 1.00 94.69 101 LYS A CA 1
ATOM 807 C C . LYS A 1 101 ? 1.095 14.424 2.739 1.00 94.69 101 LYS A C 1
ATOM 809 O O . LYS A 1 101 ? 0.474 14.354 3.792 1.00 94.69 101 LYS A O 1
ATOM 814 N N . HIS A 1 102 ? 0.605 15.041 1.662 1.00 95.69 102 HIS A N 1
ATOM 815 C CA . HIS A 1 102 ? -0.742 15.615 1.636 1.00 95.69 102 HIS A CA 1
ATOM 816 C C . HIS A 1 102 ? -1.817 14.541 1.862 1.00 95.69 102 HIS A C 1
ATOM 818 O O . HIS A 1 102 ? -2.678 14.703 2.724 1.00 95.69 102 HIS A O 1
ATOM 824 N N . VAL A 1 103 ? -1.718 13.405 1.161 1.00 96.06 103 VAL A N 1
ATOM 825 C CA . VAL A 1 103 ? -2.612 12.253 1.370 1.00 96.06 103 VAL A CA 1
ATOM 826 C C . VAL A 1 103 ? -2.532 11.734 2.810 1.00 96.06 103 VAL A C 1
ATOM 828 O O . VAL A 1 103 ? -3.564 11.475 3.430 1.00 96.06 103 VAL A O 1
ATOM 831 N N . GLN A 1 104 ? -1.325 11.637 3.374 1.00 95.25 104 GLN A N 1
ATOM 832 C CA . GLN A 1 104 ? -1.107 11.221 4.760 1.00 95.25 104 GLN A CA 1
ATOM 833 C C . GLN A 1 104 ? -1.790 12.163 5.758 1.00 95.25 104 GLN A C 1
ATOM 835 O O . GLN A 1 104 ? -2.542 11.701 6.617 1.00 95.25 104 GLN A O 1
ATOM 840 N N . GLN A 1 105 ? -1.611 13.473 5.594 1.00 94.88 105 GLN A N 1
ATOM 841 C CA . GLN A 1 105 ? -2.222 14.498 6.443 1.00 94.88 105 GLN A CA 1
ATOM 842 C C . GLN A 1 105 ? -3.754 14.508 6.351 1.00 94.88 105 GLN A C 1
ATOM 844 O O . GLN A 1 105 ? -4.422 14.849 7.325 1.00 94.88 105 GLN A O 1
ATOM 849 N N . ASN A 1 106 ? -4.312 14.074 5.218 1.00 94.88 106 ASN A N 1
ATOM 850 C CA . ASN A 1 106 ? -5.754 13.935 5.017 1.00 94.88 106 ASN A CA 1
ATOM 851 C C . ASN A 1 106 ? -6.327 12.615 5.574 1.00 94.88 106 ASN A C 1
ATOM 853 O O . ASN A 1 106 ? -7.519 12.350 5.414 1.00 94.88 106 ASN A O 1
ATOM 857 N N . GLY A 1 107 ? -5.520 11.802 6.267 1.00 93.94 107 GLY A N 1
ATOM 858 C CA . GLY A 1 107 ? -5.996 10.662 7.051 1.00 93.94 107 GLY A CA 1
ATOM 859 C C . GLY A 1 107 ? -5.721 9.284 6.451 1.00 93.94 107 GLY A C 1
ATOM 860 O O . GLY A 1 107 ? -6.504 8.366 6.715 1.00 93.94 107 GLY A O 1
ATOM 861 N N . LEU A 1 108 ? -4.631 9.133 5.688 1.00 96.56 108 LEU A N 1
ATOM 862 C CA . LEU A 1 108 ? -4.138 7.824 5.248 1.00 96.56 108 LEU A CA 1
ATOM 863 C C . LEU A 1 108 ? -3.806 6.936 6.447 1.00 96.56 108 LEU A C 1
ATOM 865 O O . LEU A 1 108 ? -3.064 7.336 7.344 1.00 96.56 108 LEU A O 1
ATOM 869 N N . LYS A 1 109 ? -4.328 5.710 6.443 1.00 96.19 109 LYS A N 1
ATOM 870 C CA . LYS A 1 109 ? -4.126 4.739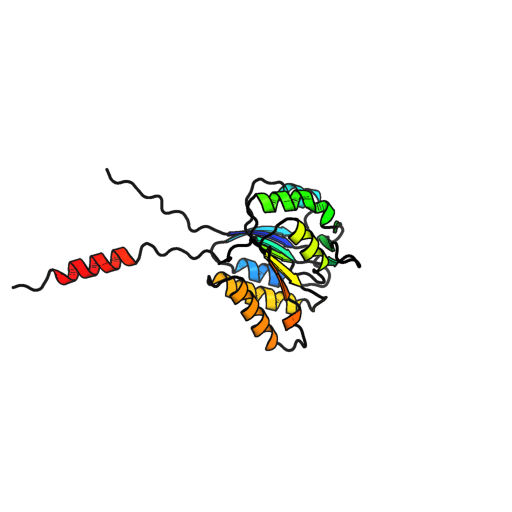 7.527 1.00 96.19 109 LYS A CA 1
ATOM 871 C C . LYS A 1 109 ? -3.205 3.602 7.120 1.00 96.19 109 LYS A C 1
ATOM 873 O O . LYS A 1 109 ? -2.441 3.117 7.949 1.00 96.19 109 LYS A O 1
ATOM 878 N N . LEU A 1 110 ? -3.304 3.169 5.868 1.00 97.69 110 LEU A N 1
ATOM 879 C CA . LEU A 1 110 ? -2.583 2.019 5.345 1.00 97.69 110 LEU A CA 1
ATOM 880 C C . LEU A 1 110 ? -2.103 2.296 3.923 1.00 97.69 110 LEU A C 1
ATOM 882 O O . LEU A 1 110 ? -2.876 2.750 3.084 1.00 97.69 110 LEU A O 1
ATOM 886 N N . ALA A 1 111 ? -0.850 1.973 3.638 1.00 97.00 111 ALA A N 1
ATOM 887 C CA . ALA A 1 111 ? -0.351 1.869 2.278 1.00 97.00 111 ALA A CA 1
ATOM 888 C C . ALA A 1 111 ? 0.041 0.419 1.974 1.00 97.00 111 ALA A C 1
ATOM 890 O O . ALA A 1 111 ? 0.714 -0.221 2.778 1.00 97.00 111 ALA A O 1
ATOM 891 N N . ILE A 1 112 ? -0.385 -0.109 0.832 1.00 96.75 112 ILE A N 1
ATOM 892 C CA . ILE A 1 112 ? -0.061 -1.463 0.379 1.00 96.75 112 ILE A CA 1
ATOM 893 C C . ILE A 1 112 ? 0.620 -1.335 -0.977 1.00 96.75 112 ILE A C 1
ATOM 895 O O . ILE A 1 112 ? 0.007 -0.855 -1.927 1.00 96.75 112 ILE A O 1
ATOM 899 N N . PHE A 1 113 ? 1.873 -1.765 -1.061 1.00 93.50 113 PHE A N 1
ATOM 900 C CA . PHE A 1 113 ? 2.610 -1.874 -2.316 1.00 93.50 113 PHE A CA 1
ATOM 901 C C . PHE A 1 113 ? 2.779 -3.358 -2.617 1.00 93.50 113 PHE A C 1
ATOM 903 O O . PHE A 1 113 ? 3.701 -4.010 -2.119 1.00 93.50 113 PHE A O 1
ATOM 910 N N . ASN A 1 114 ? 1.831 -3.893 -3.385 1.00 89.88 114 ASN A N 1
ATOM 911 C CA . ASN A 1 114 ? 1.839 -5.269 -3.861 1.00 89.88 114 ASN A CA 1
ATOM 912 C C . ASN A 1 114 ? 2.716 -5.371 -5.114 1.00 89.88 114 ASN A C 1
ATOM 914 O O . ASN A 1 114 ? 2.244 -5.591 -6.225 1.00 89.88 114 ASN A O 1
ATOM 918 N N . SER A 1 115 ? 4.000 -5.082 -4.937 1.00 83.44 115 SER A N 1
ATOM 919 C CA . SER A 1 115 ? 4.975 -4.962 -6.014 1.00 83.44 115 SER A CA 1
ATOM 920 C C . SER A 1 115 ? 6.326 -5.521 -5.577 1.00 83.44 115 SER A C 1
ATOM 922 O O . SER A 1 115 ? 6.639 -5.555 -4.384 1.00 83.44 115 SER A O 1
ATOM 924 N N . CYS A 1 116 ? 7.130 -5.982 -6.536 1.00 72.38 116 CYS A N 1
ATOM 925 C CA . CYS A 1 116 ? 8.443 -6.568 -6.266 1.00 72.38 116 CYS A CA 1
ATOM 926 C C . CYS A 1 116 ? 9.415 -5.523 -5.690 1.00 72.38 116 CYS A C 1
ATOM 928 O O . CYS A 1 116 ? 9.502 -4.415 -6.212 1.00 72.38 116 CYS A O 1
ATOM 930 N N . ASP A 1 117 ? 10.171 -5.891 -4.651 1.00 74.62 117 ASP A N 1
ATOM 931 C CA . ASP A 1 117 ? 11.196 -5.043 -4.016 1.00 74.62 117 ASP A CA 1
ATOM 932 C C . ASP A 1 117 ? 10.673 -3.683 -3.501 1.00 74.62 117 ASP A C 1
ATOM 934 O O . ASP A 1 117 ? 10.854 -2.621 -4.103 1.00 74.62 117 ASP A O 1
ATOM 938 N N . GLY A 1 118 ? 10.020 -3.726 -2.339 1.00 76.75 118 GLY A N 1
ATOM 939 C CA . GLY A 1 118 ? 9.403 -2.567 -1.704 1.00 76.75 118 GLY A CA 1
ATOM 940 C C . GLY A 1 118 ? 10.100 -2.051 -0.445 1.00 76.75 118 GLY A C 1
ATOM 941 O O . GLY A 1 118 ? 9.544 -1.170 0.208 1.00 76.75 118 GLY A O 1
ATOM 942 N N . LEU A 1 119 ? 11.288 -2.540 -0.068 1.00 79.38 119 LEU A N 1
ATOM 943 C CA . LEU A 1 119 ? 11.970 -2.064 1.150 1.00 79.38 119 LEU A CA 1
ATOM 944 C C . LEU A 1 119 ? 12.307 -0.569 1.094 1.00 79.38 119 LEU A C 1
ATOM 946 O O . LEU A 1 119 ? 11.994 0.173 2.026 1.00 79.38 119 LEU A O 1
ATOM 950 N N . GLY A 1 120 ? 12.879 -0.107 -0.019 1.00 79.88 120 GLY A N 1
ATOM 951 C CA . GLY A 1 120 ? 13.137 1.313 -0.235 1.00 79.88 120 GLY A CA 1
ATOM 952 C C . GLY A 1 120 ? 11.850 2.138 -0.307 1.00 79.88 120 GLY A C 1
ATOM 953 O O . GLY A 1 120 ? 11.831 3.296 0.113 1.00 79.88 120 GLY A O 1
ATOM 954 N N . LEU A 1 121 ? 10.747 1.540 -0.774 1.00 81.19 121 LEU A N 1
ATOM 955 C CA . LEU A 1 121 ? 9.432 2.186 -0.753 1.00 81.19 121 LEU A CA 1
ATOM 956 C C . LEU A 1 121 ? 8.921 2.353 0.681 1.00 81.19 121 LEU A C 1
ATOM 958 O O . LEU A 1 121 ? 8.465 3.433 1.050 1.00 81.19 121 LEU A O 1
ATOM 962 N N . ALA A 1 122 ? 9.035 1.305 1.499 1.00 84.81 122 ALA A N 1
ATOM 963 C CA . ALA A 1 122 ? 8.593 1.318 2.884 1.00 84.81 122 ALA A CA 1
ATOM 964 C C . ALA A 1 122 ? 9.345 2.362 3.714 1.00 84.81 122 ALA A C 1
ATOM 966 O O . ALA A 1 122 ? 8.703 3.101 4.456 1.00 84.81 122 ALA A O 1
ATOM 967 N N . ASN A 1 123 ? 10.663 2.487 3.537 1.00 84.44 123 ASN A N 1
ATOM 968 C CA . ASN A 1 123 ? 11.453 3.531 4.196 1.00 84.44 123 ASN A CA 1
ATOM 969 C C . ASN A 1 123 ? 10.982 4.934 3.793 1.00 84.44 123 ASN A C 1
ATOM 971 O O . ASN A 1 123 ? 10.660 5.752 4.655 1.00 84.44 123 ASN A O 1
ATOM 975 N N . ALA A 1 124 ? 10.840 5.190 2.487 1.00 83.88 124 ALA A N 1
ATOM 976 C CA . ALA A 1 124 ? 10.390 6.490 1.996 1.00 83.88 124 ALA A CA 1
ATOM 977 C C . ALA A 1 124 ? 8.996 6.878 2.516 1.00 83.88 124 ALA A C 1
ATOM 979 O O . ALA A 1 124 ? 8.745 8.055 2.748 1.00 83.88 124 ALA A O 1
ATOM 980 N N . LEU A 1 125 ? 8.093 5.909 2.691 1.00 85.00 125 LEU A N 1
ATOM 981 C CA . LEU A 1 125 ? 6.743 6.122 3.220 1.00 85.00 125 LEU A CA 1
ATOM 982 C C . LEU A 1 125 ? 6.715 6.247 4.747 1.00 85.00 125 LEU A C 1
ATOM 984 O O . LEU A 1 125 ? 5.912 7.017 5.280 1.00 85.00 125 LEU A O 1
ATOM 988 N N . ALA A 1 126 ? 7.580 5.518 5.453 1.00 86.50 126 ALA A N 1
ATOM 989 C CA . ALA A 1 126 ? 7.709 5.607 6.903 1.00 86.50 126 ALA A CA 1
ATOM 990 C C . ALA A 1 126 ? 8.140 7.021 7.319 1.00 86.50 126 ALA A C 1
ATOM 992 O O . ALA A 1 126 ? 7.547 7.594 8.235 1.00 86.50 126 ALA A O 1
ATOM 993 N N . ASP A 1 127 ? 9.052 7.635 6.559 1.00 87.50 127 ASP A N 1
ATOM 994 C CA . ASP A 1 127 ? 9.473 9.033 6.726 1.00 87.50 127 ASP A CA 1
ATOM 995 C C . ASP A 1 127 ? 8.327 10.051 6.559 1.00 87.50 127 ASP A C 1
ATOM 997 O O . ASP A 1 127 ? 8.430 11.196 7.008 1.00 87.50 127 ASP A O 1
ATOM 1001 N N . LEU A 1 128 ? 7.219 9.666 5.911 1.00 88.69 128 LEU A N 1
ATOM 1002 C CA . LEU A 1 128 ? 6.029 10.515 5.759 1.00 88.69 128 LEU A CA 1
ATOM 1003 C C . LEU A 1 128 ? 5.047 10.380 6.926 1.00 88.69 128 LEU A C 1
ATOM 1005 O O . LEU A 1 128 ? 4.066 11.119 6.970 1.00 88.69 128 LEU A O 1
ATOM 1009 N N . GLY A 1 129 ? 5.283 9.452 7.857 1.00 90.81 129 GLY A N 1
ATOM 1010 C CA . GLY A 1 129 ? 4.382 9.187 8.976 1.00 90.81 129 GLY A CA 1
ATOM 1011 C C . GLY A 1 129 ? 3.135 8.391 8.583 1.00 90.81 129 GLY A C 1
ATOM 1012 O O . GLY A 1 129 ? 2.080 8.556 9.203 1.00 90.81 129 GLY A O 1
ATOM 1013 N N . VAL A 1 130 ? 3.216 7.553 7.542 1.00 93.75 130 VAL A N 1
ATOM 1014 C CA . VAL A 1 130 ? 2.130 6.615 7.213 1.00 93.75 130 VAL A CA 1
ATOM 1015 C C . VAL A 1 130 ? 2.018 5.576 8.342 1.00 93.75 130 VAL A C 1
ATOM 1017 O O . VAL A 1 130 ? 3.022 4.936 8.657 1.00 93.75 130 VAL A O 1
ATOM 1020 N N . PRO A 1 131 ? 0.837 5.377 8.965 1.00 95.50 131 PRO A N 1
ATOM 1021 C CA . PRO A 1 131 ? 0.728 4.533 10.157 1.00 95.50 131 PRO A CA 1
ATOM 1022 C C . PRO A 1 131 ? 1.106 3.069 9.925 1.00 95.50 131 PRO A C 1
ATOM 1024 O O . PRO A 1 131 ? 1.812 2.480 10.744 1.00 95.50 131 PRO A O 1
ATOM 1027 N N . TYR A 1 132 ? 0.646 2.498 8.812 1.00 97.25 132 TYR A N 1
ATOM 1028 C CA . TYR A 1 132 ? 0.932 1.125 8.419 1.00 97.25 132 TYR A CA 1
ATOM 1029 C C . TYR A 1 132 ? 1.307 1.057 6.947 1.00 97.25 132 TYR A C 1
ATOM 1031 O O . TYR A 1 132 ? 0.632 1.641 6.098 1.00 97.25 132 TYR A O 1
ATOM 1039 N N . ILE A 1 133 ? 2.360 0.310 6.640 1.00 96.25 133 ILE A N 1
ATOM 1040 C CA . ILE A 1 133 ? 2.816 0.070 5.276 1.00 96.25 133 ILE A CA 1
ATOM 1041 C C . ILE A 1 133 ? 3.032 -1.431 5.112 1.00 96.25 133 ILE A C 1
ATOM 1043 O O . ILE A 1 133 ? 3.707 -2.047 5.935 1.00 96.25 133 ILE A O 1
ATOM 1047 N N . ILE A 1 134 ? 2.470 -2.018 4.063 1.00 96.25 134 ILE A N 1
ATOM 1048 C CA . ILE A 1 134 ? 2.700 -3.409 3.674 1.00 96.25 134 ILE A CA 1
ATOM 1049 C C . ILE A 1 134 ? 3.436 -3.411 2.338 1.00 96.25 134 ILE A C 1
ATOM 1051 O O . ILE A 1 134 ? 2.973 -2.785 1.386 1.00 96.25 134 ILE A O 1
ATOM 1055 N N . VAL A 1 135 ? 4.565 -4.114 2.276 1.00 94.06 135 VAL A N 1
ATOM 1056 C CA . VAL A 1 135 ? 5.369 -4.277 1.056 1.00 94.06 135 VAL A CA 1
ATOM 1057 C C . VAL A 1 135 ? 5.895 -5.705 0.930 1.00 94.06 135 VAL A C 1
ATOM 1059 O O . VAL A 1 135 ? 5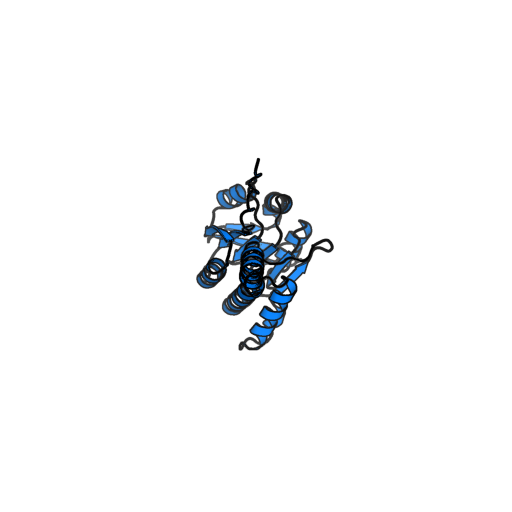.934 -6.445 1.918 1.00 94.06 135 VAL A O 1
ATOM 1062 N N . MET A 1 136 ? 6.375 -6.067 -0.259 1.00 90.75 136 MET A N 1
ATOM 1063 C CA . MET A 1 136 ? 7.196 -7.264 -0.459 1.00 90.75 136 MET A CA 1
ATOM 1064 C C . MET A 1 136 ? 8.671 -6.920 -0.250 1.00 90.75 136 MET A C 1
ATOM 1066 O O . MET A 1 136 ? 9.199 -6.004 -0.877 1.00 90.75 136 MET A O 1
ATOM 1070 N N . ARG A 1 137 ? 9.346 -7.633 0.656 1.00 84.44 137 ARG A N 1
ATOM 1071 C CA . ARG A 1 137 ? 10.754 -7.388 1.011 1.00 84.44 137 ARG A CA 1
ATOM 1072 C C . ARG A 1 137 ? 11.714 -7.644 -0.148 1.00 84.44 137 ARG A C 1
ATOM 1074 O O . ARG A 1 137 ? 12.745 -6.993 -0.249 1.00 84.44 137 ARG A O 1
ATOM 1081 N N . GLU A 1 138 ? 11.386 -8.622 -0.975 1.00 81.12 138 GLU A N 1
ATOM 1082 C CA . GLU A 1 138 ? 12.224 -9.147 -2.047 1.00 81.12 138 GLU A CA 1
ATOM 1083 C C . GLU A 1 138 ? 11.366 -9.356 -3.297 1.00 81.12 138 GLU A C 1
ATOM 1085 O O . GLU A 1 138 ? 10.136 -9.250 -3.249 1.00 81.12 138 GLU A O 1
ATOM 1090 N N . SER A 1 139 ? 12.017 -9.643 -4.424 1.00 81.31 139 SER A N 1
ATOM 1091 C CA . SER A 1 139 ? 11.310 -10.061 -5.633 1.00 81.31 139 SER A CA 1
ATOM 1092 C C . SER A 1 139 ? 10.602 -11.394 -5.393 1.00 81.31 139 SER A C 1
ATOM 1094 O O . SER A 1 139 ? 11.183 -12.314 -4.815 1.00 81.31 139 SER A O 1
ATOM 1096 N N . VAL A 1 140 ? 9.355 -11.495 -5.844 1.00 80.31 140 VAL A N 1
ATOM 1097 C CA . VAL A 1 140 ? 8.528 -12.696 -5.714 1.00 80.31 140 VAL A CA 1
ATOM 1098 C C . VAL A 1 140 ? 7.842 -13.027 -7.023 1.00 80.31 140 VAL A C 1
ATOM 1100 O O . VAL A 1 140 ? 7.596 -12.121 -7.820 1.00 80.31 140 VAL A O 1
ATOM 1103 N N . PRO A 1 141 ? 7.487 -14.305 -7.245 1.00 84.88 141 PRO A N 1
ATOM 1104 C CA . PRO A 1 141 ? 6.496 -14.636 -8.251 1.00 84.88 141 PRO A CA 1
ATOM 1105 C C . PRO A 1 141 ? 5.219 -13.829 -8.010 1.00 84.88 141 PRO A C 1
ATOM 1107 O O . PRO A 1 141 ? 4.770 -13.701 -6.871 1.00 84.88 141 PRO A O 1
ATOM 1110 N N . ASP A 1 142 ? 4.626 -13.336 -9.091 1.00 86.81 142 ASP A N 1
ATOM 1111 C CA . ASP A 1 142 ? 3.399 -12.533 -9.076 1.00 86.81 142 ASP A CA 1
ATOM 1112 C C . ASP A 1 142 ? 2.275 -13.213 -8.270 1.00 86.81 142 ASP A C 1
ATOM 1114 O O . ASP A 1 142 ? 1.650 -12.604 -7.403 1.00 86.81 142 ASP A O 1
ATOM 1118 N N . GLN A 1 143 ? 2.138 -14.534 -8.433 1.00 88.25 143 GLN A N 1
ATOM 1119 C CA . GLN A 1 143 ? 1.160 -15.348 -7.710 1.00 88.25 143 GLN A CA 1
ATOM 1120 C C . GLN A 1 143 ? 1.323 -15.285 -6.183 1.00 88.25 143 GLN A C 1
ATOM 1122 O O . GLN A 1 143 ? 0.335 -15.249 -5.461 1.00 88.25 143 GLN A O 1
ATOM 1127 N N . VAL A 1 144 ? 2.553 -15.204 -5.663 1.00 89.25 144 VAL A N 1
ATOM 1128 C CA . VAL A 1 144 ? 2.785 -15.091 -4.212 1.00 89.25 144 VAL A CA 1
ATOM 1129 C C . VAL A 1 144 ? 2.242 -13.764 -3.680 1.00 89.25 144 VAL A C 1
ATOM 1131 O O . VAL A 1 144 ? 1.658 -13.724 -2.594 1.00 89.25 144 VAL A O 1
ATOM 1134 N N . ALA A 1 145 ? 2.439 -12.677 -4.431 1.00 90.44 145 ALA A N 1
ATOM 1135 C CA . ALA A 1 145 ? 1.928 -11.361 -4.070 1.00 90.44 145 ALA A CA 1
ATOM 1136 C C . ALA A 1 145 ? 0.392 -11.321 -4.146 1.00 90.44 145 ALA A C 1
ATOM 1138 O O . ALA A 1 145 ? -0.255 -10.783 -3.246 1.00 90.44 145 ALA A O 1
ATOM 1139 N N . GLN A 1 146 ? -0.195 -11.940 -5.172 1.00 93.12 146 GLN A N 1
ATOM 1140 C CA . GLN A 1 146 ? -1.646 -12.064 -5.344 1.00 93.12 146 GLN A CA 1
ATOM 1141 C C . GLN A 1 146 ? -2.291 -12.896 -4.229 1.00 93.12 146 GLN A C 1
ATOM 1143 O O . GLN A 1 146 ? -3.212 -12.417 -3.568 1.00 93.12 146 GLN A O 1
ATOM 1148 N N . ASP A 1 147 ? -1.764 -14.093 -3.953 1.00 93.94 147 ASP A N 1
ATOM 1149 C CA . ASP A 1 147 ? -2.275 -14.993 -2.913 1.00 93.94 147 ASP A CA 1
ATOM 1150 C C . ASP A 1 147 ? -2.199 -14.322 -1.536 1.00 93.94 147 ASP A C 1
ATOM 1152 O O . ASP A 1 147 ? -3.153 -14.344 -0.752 1.00 93.94 147 ASP A O 1
ATOM 1156 N N . PHE A 1 148 ? -1.076 -13.654 -1.243 1.00 95.00 148 PHE A N 1
ATOM 1157 C CA . PHE A 1 148 ? -0.935 -12.876 -0.017 1.00 95.00 148 PHE A CA 1
ATOM 1158 C C . PHE A 1 148 ? -2.010 -11.794 0.088 1.00 95.00 148 PHE A C 1
ATOM 1160 O O . PHE A 1 148 ? -2.663 -11.682 1.130 1.00 95.00 148 PHE A O 1
ATOM 1167 N N . LEU A 1 149 ? -2.161 -10.982 -0.964 1.00 96.56 149 LEU A N 1
ATOM 1168 C CA . LEU A 1 149 ? -3.099 -9.869 -0.988 1.00 96.56 149 LEU A CA 1
ATOM 1169 C C . LEU A 1 149 ? -4.525 -10.373 -0.771 1.00 96.56 149 LEU A C 1
ATOM 1171 O O . LEU A 1 149 ? -5.238 -9.817 0.065 1.00 96.56 149 LEU A O 1
ATOM 1175 N N . GLN A 1 150 ? -4.909 -11.448 -1.459 1.00 96.50 150 GLN A N 1
ATOM 1176 C CA . GLN A 1 150 ? -6.213 -12.074 -1.309 1.00 96.50 150 GLN A CA 1
ATOM 1177 C C . GLN A 1 150 ? -6.447 -12.514 0.142 1.00 96.50 150 GLN A C 1
ATOM 1179 O O . GLN A 1 150 ? -7.387 -12.035 0.780 1.00 96.50 150 GLN A O 1
ATOM 1184 N N . PHE A 1 151 ? -5.574 -13.357 0.707 1.00 96.38 151 PHE A N 1
ATOM 1185 C CA . PHE A 1 151 ? -5.740 -13.848 2.080 1.00 96.38 151 PHE A CA 1
ATOM 1186 C C . PHE A 1 151 ? -5.743 -12.718 3.112 1.00 96.38 151 PHE A C 1
ATOM 1188 O O . PHE A 1 151 ? -6.468 -12.774 4.113 1.00 96.38 151 PHE A O 1
ATOM 1195 N N . PHE A 1 152 ? -4.922 -11.690 2.890 1.00 97.81 152 PHE A N 1
ATOM 1196 C CA . PHE A 1 152 ? -4.862 -10.524 3.757 1.00 97.81 152 PHE A CA 1
ATOM 1197 C C . PHE A 1 152 ? -6.168 -9.732 3.716 1.00 97.81 152 PHE A C 1
ATOM 1199 O O . PHE A 1 152 ? -6.719 -9.453 4.778 1.00 97.81 152 PHE A O 1
ATOM 1206 N N . LEU A 1 153 ? -6.671 -9.384 2.530 1.00 97.50 153 LEU A N 1
ATOM 1207 C CA . LEU A 1 153 ? -7.888 -8.588 2.363 1.00 97.50 153 LEU A CA 1
ATOM 1208 C C . LEU A 1 153 ? -9.138 -9.344 2.829 1.00 97.50 153 LEU A C 1
ATOM 1210 O O . LEU A 1 153 ? -9.970 -8.767 3.536 1.00 97.50 153 LEU A O 1
ATOM 1214 N N . GLU A 1 154 ? -9.244 -10.637 2.514 1.00 95.94 154 GLU A N 1
ATOM 1215 C CA . GLU A 1 154 ? -10.317 -11.508 3.008 1.00 95.94 154 GLU A CA 1
ATOM 1216 C C . GLU A 1 154 ? -10.309 -11.562 4.535 1.00 95.94 154 GLU A C 1
ATOM 1218 O O . GLU A 1 154 ? -11.331 -11.322 5.170 1.00 95.94 154 GLU A O 1
ATOM 1223 N N . GLY A 1 155 ? -9.145 -11.785 5.151 1.00 96.19 155 GLY A N 1
ATOM 1224 C CA . GLY A 1 155 ? -9.013 -11.778 6.603 1.00 96.19 155 GLY A CA 1
ATOM 1225 C C . GLY A 1 155 ? -9.321 -10.411 7.211 1.00 96.19 155 GLY A C 1
ATOM 1226 O O . GLY A 1 155 ? -10.120 -10.313 8.139 1.00 96.19 155 GLY A O 1
ATOM 1227 N N . PHE A 1 156 ? -8.703 -9.348 6.707 1.00 96.88 156 PHE A N 1
ATOM 1228 C CA . PHE A 1 156 ? -8.790 -8.006 7.277 1.00 96.88 156 PHE A CA 1
ATOM 1229 C C . PHE A 1 156 ? -10.214 -7.449 7.219 1.00 96.88 156 PHE A C 1
ATOM 1231 O O . PHE A 1 156 ? -10.696 -6.907 8.216 1.00 96.88 156 PHE A O 1
ATOM 1238 N N . SER A 1 157 ? -10.926 -7.668 6.111 1.00 95.31 157 SER A N 1
ATOM 1239 C CA . SER A 1 157 ? -12.300 -7.187 5.924 1.00 95.31 157 SER A CA 1
ATOM 1240 C C . SER A 1 157 ? -13.340 -7.819 6.863 1.00 95.31 157 SER A C 1
ATOM 1242 O O . SER A 1 157 ? -14.405 -7.235 7.080 1.00 95.31 157 SER A O 1
ATOM 1244 N N . THR A 1 158 ? -13.013 -8.936 7.529 1.00 93.38 158 THR A N 1
ATOM 1245 C CA . THR A 1 158 ? -13.854 -9.527 8.596 1.00 93.38 158 THR A CA 1
ATOM 1246 C C . THR A 1 158 ? -13.867 -8.729 9.904 1.00 93.38 158 THR A C 1
ATOM 1248 O O . THR A 1 158 ? -14.630 -9.052 10.812 1.00 93.38 158 THR A O 1
ATOM 1251 N N . GLY A 1 159 ? -13.028 -7.694 10.035 1.00 92.00 159 GLY A N 1
ATOM 1252 C CA . GLY A 1 159 ? -12.990 -6.825 11.217 1.00 92.00 159 GLY A CA 1
ATOM 1253 C C . GLY A 1 159 ? -11.980 -7.236 12.285 1.00 92.00 159 GLY A C 1
ATOM 1254 O O . GLY A 1 159 ? -11.892 -6.586 13.326 1.00 92.00 159 GLY A O 1
ATOM 1255 N N . ILE A 1 160 ? -11.179 -8.276 12.041 1.00 94.50 160 ILE A N 1
ATOM 1256 C CA . ILE A 1 160 ? -10.002 -8.550 12.873 1.00 94.50 160 ILE A CA 1
ATOM 1257 C C . ILE A 1 160 ? -8.941 -7.452 12.695 1.00 94.50 160 ILE A C 1
ATOM 1259 O O . ILE A 1 160 ? -8.932 -6.724 11.702 1.00 94.50 160 ILE A O 1
ATOM 1263 N N . SER A 1 161 ? -8.020 -7.335 13.657 1.00 96.06 161 SER A N 1
ATOM 1264 C CA . SER A 1 161 ? -6.930 -6.359 13.556 1.00 96.06 161 SER A CA 1
ATOM 1265 C C . SER A 1 161 ? -6.036 -6.628 12.351 1.00 96.06 161 SER A C 1
ATOM 1267 O O . SER A 1 161 ? -5.790 -7.782 11.988 1.00 96.06 161 SER A O 1
ATOM 1269 N N . LEU A 1 162 ? -5.494 -5.552 11.778 1.00 97.38 162 LEU A N 1
ATOM 1270 C CA . LEU A 1 162 ? -4.589 -5.603 10.635 1.00 97.38 162 LEU A CA 1
ATOM 1271 C C . LEU A 1 162 ? -3.437 -6.588 10.867 1.00 97.38 162 LEU A C 1
ATOM 1273 O O . LEU A 1 162 ? -3.182 -7.446 10.028 1.00 97.38 162 LEU A O 1
ATOM 1277 N N . TYR A 1 163 ? -2.798 -6.540 12.040 1.00 95.44 163 TYR A N 1
ATOM 1278 C CA . TYR A 1 163 ? -1.725 -7.471 12.403 1.00 95.44 163 TYR A CA 1
ATOM 1279 C C . TYR A 1 163 ? -2.165 -8.934 12.420 1.00 95.44 163 TYR A C 1
ATOM 1281 O O . TYR A 1 163 ? -1.424 -9.815 11.981 1.00 95.44 163 TYR A O 1
ATOM 1289 N N . LYS A 1 164 ? -3.373 -9.209 12.923 1.00 96.38 164 LYS A N 1
ATOM 1290 C CA . LYS A 1 164 ? -3.909 -10.570 12.975 1.00 96.38 164 LYS A CA 1
ATOM 1291 C C . LYS A 1 164 ? -4.233 -11.080 11.571 1.00 96.38 164 LYS A C 1
ATOM 1293 O O . LYS A 1 164 ? -3.915 -12.228 11.276 1.00 96.38 164 LYS A O 1
ATOM 1298 N N . ALA A 1 165 ? -4.815 -10.239 10.715 1.00 97.81 165 ALA A N 1
ATOM 1299 C CA . ALA A 1 165 ? -5.053 -10.562 9.308 1.00 97.81 165 ALA A CA 1
ATOM 1300 C C . ALA A 1 165 ? -3.741 -10.828 8.561 1.00 97.81 165 ALA A C 1
ATOM 1302 O O . ALA A 1 165 ? -3.595 -11.866 7.925 1.00 97.81 165 ALA A O 1
ATOM 1303 N N . PHE A 1 166 ? -2.751 -9.949 8.729 1.00 97.00 166 PHE A N 1
ATOM 1304 C CA . PHE A 1 166 ? -1.426 -10.078 8.129 1.00 97.00 166 PHE A CA 1
ATOM 1305 C C . PHE A 1 166 ? -0.728 -11.387 8.521 1.00 97.00 166 PHE A C 1
ATOM 1307 O O . PHE A 1 166 ? -0.245 -12.126 7.663 1.00 97.00 166 PHE A O 1
ATOM 1314 N N . ARG A 1 167 ? -0.717 -11.719 9.820 1.00 95.19 167 ARG A N 1
ATOM 1315 C CA . ARG A 1 167 ? -0.137 -12.976 10.310 1.00 95.19 167 ARG A CA 1
ATOM 1316 C C . ARG A 1 167 ? -0.842 -14.194 9.711 1.00 95.19 167 ARG A C 1
ATOM 1318 O O . ARG A 1 167 ? -0.164 -15.107 9.252 1.00 95.19 167 ARG A O 1
ATOM 1325 N N . LYS A 1 168 ? -2.179 -14.194 9.691 1.00 95.56 168 LYS A N 1
ATOM 1326 C CA . LYS A 1 168 ? -2.969 -15.283 9.099 1.00 95.56 168 LYS A CA 1
ATOM 1327 C C . LYS A 1 168 ? -2.707 -15.443 7.602 1.00 95.56 168 LYS A C 1
ATOM 1329 O O . LYS A 1 168 ? -2.604 -16.570 7.137 1.00 95.56 168 LYS A O 1
ATOM 1334 N N . ALA A 1 169 ? -2.572 -14.347 6.858 1.00 95.56 169 ALA A N 1
ATOM 1335 C CA . ALA A 1 169 ? -2.238 -14.391 5.435 1.00 95.56 169 ALA A CA 1
ATOM 1336 C C . ALA A 1 169 ? -0.870 -15.051 5.203 1.00 95.56 169 ALA A C 1
ATOM 1338 O O . ALA A 1 169 ? -0.755 -15.982 4.413 1.00 95.56 169 ALA A O 1
ATOM 1339 N N . ARG A 1 170 ? 0.152 -14.662 5.979 1.00 92.75 170 ARG A N 1
ATOM 1340 C CA . ARG A 1 170 ? 1.478 -15.303 5.933 1.00 92.75 170 ARG A CA 1
ATOM 1341 C C . ARG A 1 170 ? 1.446 -16.777 6.338 1.00 92.75 170 ARG A C 1
ATOM 1343 O O . ARG A 1 170 ? 2.200 -17.572 5.792 1.00 92.75 170 ARG A O 1
ATOM 1350 N N . GLU A 1 171 ? 0.611 -17.150 7.305 1.00 91.75 171 GLU A N 1
ATOM 1351 C CA . GLU A 1 171 ? 0.418 -18.553 7.687 1.00 91.75 171 GLU A CA 1
ATOM 1352 C C . GLU A 1 171 ? -0.231 -19.361 6.559 1.00 91.75 171 GLU A C 1
ATOM 1354 O O . GLU A 1 171 ? 0.205 -20.480 6.324 1.00 91.75 171 GLU A O 1
ATOM 1359 N N . GLN A 1 172 ? -1.191 -18.795 5.824 1.00 91.31 172 GLN A N 1
ATOM 1360 C CA . GLN A 1 172 ? -1.804 -19.453 4.666 1.00 91.31 172 GLN A CA 1
ATOM 1361 C C . GLN A 1 172 ? -0.809 -19.660 3.517 1.00 91.31 172 GLN A C 1
ATOM 1363 O O . GLN A 1 172 ? -0.755 -20.756 2.966 1.00 91.31 172 GLN A O 1
ATOM 1368 N N . LEU A 1 173 ? 0.074 -18.687 3.252 1.00 89.06 173 LEU A N 1
ATOM 1369 C CA . LEU A 1 173 ? 1.160 -18.846 2.272 1.00 89.06 173 LEU A CA 1
ATOM 1370 C C . LEU A 1 173 ? 2.085 -20.041 2.563 1.00 89.06 173 LEU A C 1
ATOM 1372 O O . LEU A 1 173 ? 2.689 -20.563 1.635 1.00 89.06 173 LEU A O 1
ATOM 1376 N N . LYS A 1 174 ? 2.215 -20.490 3.826 1.00 83.19 174 LYS A N 1
ATOM 1377 C CA . LYS A 1 174 ? 3.051 -21.661 4.183 1.00 83.19 174 LYS A CA 1
ATOM 1378 C C . LYS A 1 174 ? 2.565 -22.952 3.537 1.00 83.19 174 LYS A C 1
ATOM 1380 O O . LYS A 1 174 ? 3.357 -23.873 3.380 1.00 83.19 174 LYS A O 1
ATOM 1385 N N . TYR A 1 175 ? 1.266 -23.035 3.271 1.00 82.25 175 TYR A N 1
ATOM 1386 C CA . TYR A 1 175 ? 0.623 -24.229 2.731 1.00 82.25 175 TYR A CA 1
ATOM 1387 C C . TYR A 1 175 ? 0.575 -24.221 1.204 1.00 82.25 175 TYR A C 1
ATOM 1389 O O . TYR A 1 175 ? 0.062 -25.162 0.608 1.00 82.25 175 TYR A O 1
ATOM 1397 N N . LEU A 1 176 ? 1.112 -23.172 0.584 1.00 80.94 176 LEU A N 1
ATOM 1398 C CA . LEU A 1 176 ? 1.352 -23.114 -0.846 1.00 80.94 176 LEU A CA 1
ATOM 1399 C C . LEU A 1 176 ? 2.786 -23.581 -1.127 1.00 80.94 176 LEU A C 1
ATOM 1401 O O . LEU A 1 176 ? 3.667 -23.446 -0.274 1.00 80.94 176 LEU A O 1
ATOM 1405 N N . GLU A 1 177 ? 3.034 -24.132 -2.314 1.00 68.19 177 GLU A N 1
ATOM 1406 C CA . GLU A 1 177 ? 4.336 -24.686 -2.724 1.00 68.19 177 GLU A CA 1
ATOM 1407 C C . GLU A 1 177 ? 5.380 -23.591 -3.037 1.00 68.19 177 GLU A C 1
ATOM 1409 O O . GLU A 1 177 ? 6.037 -23.601 -4.076 1.00 68.19 177 GLU A O 1
ATOM 1414 N N . TYR A 1 178 ? 5.559 -22.629 -2.127 1.00 72.38 178 TYR A N 1
ATOM 1415 C CA . TYR A 1 178 ? 6.499 -21.519 -2.269 1.00 72.38 178 TYR A CA 1
ATOM 1416 C C . TYR A 1 178 ? 7.523 -21.507 -1.122 1.00 72.38 178 TYR A C 1
ATOM 1418 O O . TYR A 1 178 ? 7.282 -20.908 -0.063 1.00 72.38 178 TYR A O 1
ATOM 1426 N N . PRO A 1 179 ? 8.699 -22.137 -1.298 1.00 68.69 179 PRO A N 1
ATOM 1427 C CA . PRO A 1 179 ? 9.751 -22.123 -0.288 1.00 68.69 179 PRO A CA 1
ATOM 1428 C C . PRO A 1 179 ? 10.119 -20.682 0.105 1.00 68.69 179 PRO A C 1
ATOM 1430 O O . PRO A 1 179 ? 10.509 -19.878 -0.734 1.00 68.69 179 PRO A O 1
ATOM 1433 N N . GLY A 1 180 ? 9.975 -20.329 1.386 1.00 70.50 180 GLY A N 1
ATOM 1434 C CA . GLY A 1 180 ? 10.385 -19.017 1.911 1.00 70.50 180 GLY A CA 1
ATOM 1435 C C . GLY A 1 180 ? 9.427 -17.840 1.663 1.00 70.50 180 GLY A C 1
ATOM 1436 O O . GLY A 1 180 ? 9.604 -16.801 2.302 1.00 70.50 180 GLY A O 1
ATOM 1437 N N . ALA A 1 181 ? 8.364 -17.996 0.859 1.00 75.62 181 ALA A N 1
ATOM 1438 C CA . ALA A 1 181 ? 7.411 -16.918 0.525 1.00 75.62 181 ALA A CA 1
ATOM 1439 C C . ALA A 1 181 ? 6.779 -16.235 1.744 1.00 75.62 181 ALA A C 1
ATOM 1441 O O . ALA A 1 181 ? 6.483 -15.044 1.763 1.00 75.62 181 ALA A O 1
ATOM 1442 N N . VAL A 1 182 ? 6.645 -16.997 2.819 1.00 77.69 182 VAL A N 1
ATOM 1443 C CA . VAL A 1 182 ? 6.081 -16.580 4.099 1.00 77.69 182 VAL A CA 1
ATOM 1444 C C . VAL A 1 182 ? 6.854 -15.429 4.724 1.00 77.69 182 VAL A C 1
ATOM 1446 O O . VAL A 1 182 ? 6.301 -14.741 5.573 1.00 77.69 182 VAL A O 1
ATOM 1449 N N . GLN A 1 183 ? 8.128 -15.226 4.391 1.00 81.06 183 GLN A N 1
ATOM 1450 C CA . GLN A 1 183 ? 8.943 -14.145 4.952 1.00 81.06 183 GLN A CA 1
ATOM 1451 C C . GLN A 1 183 ? 8.914 -12.859 4.132 1.00 81.06 183 GLN A C 1
ATOM 1453 O O . GLN A 1 183 ? 9.439 -11.848 4.595 1.00 81.06 183 GLN A O 1
ATOM 1458 N N . ILE A 1 184 ? 8.291 -12.895 2.956 1.00 85.44 184 ILE A N 1
ATOM 1459 C CA . ILE A 1 184 ? 8.454 -11.847 1.960 1.00 85.44 184 ILE A CA 1
ATOM 1460 C C . ILE A 1 184 ? 7.501 -10.675 2.197 1.00 85.44 184 ILE A C 1
ATOM 1462 O O . ILE A 1 184 ? 7.985 -9.543 2.214 1.00 85.44 184 ILE A O 1
ATOM 1466 N N . PRO A 1 185 ? 6.203 -10.882 2.492 1.00 91.81 185 PRO A N 1
ATOM 1467 C CA . PRO A 1 185 ? 5.363 -9.791 2.951 1.00 91.81 185 PRO A CA 1
ATOM 1468 C C . PRO A 1 185 ? 5.868 -9.277 4.299 1.00 91.81 185 PRO A C 1
ATOM 1470 O O . PRO A 1 185 ? 5.973 -10.025 5.285 1.00 91.81 185 PRO A O 1
ATOM 1473 N N . VAL A 1 186 ? 6.145 -7.978 4.358 1.00 93.50 186 VAL A N 1
ATOM 1474 C CA . VAL A 1 186 ? 6.564 -7.274 5.569 1.00 93.50 186 VAL A CA 1
ATOM 1475 C C . VAL A 1 186 ? 5.617 -6.124 5.862 1.00 93.50 186 VAL A C 1
ATOM 1477 O O . VAL A 1 186 ? 5.046 -5.509 4.963 1.00 93.50 186 VAL A O 1
ATOM 1480 N N . ILE A 1 187 ? 5.450 -5.855 7.151 1.00 94.81 187 ILE A N 1
ATOM 1481 C CA . ILE A 1 187 ? 4.687 -4.721 7.644 1.00 94.81 187 ILE A CA 1
ATOM 1482 C C . ILE A 1 187 ? 5.627 -3.774 8.377 1.00 94.81 187 ILE A C 1
ATOM 1484 O O . ILE A 1 187 ? 6.356 -4.188 9.279 1.00 94.81 187 ILE A O 1
ATOM 1488 N N . VAL A 1 188 ? 5.579 -2.502 8.001 1.00 94.06 188 VAL A N 1
ATOM 1489 C CA . VAL A 1 188 ? 6.213 -1.403 8.723 1.00 94.06 188 VAL A CA 1
ATOM 1490 C C . VAL A 1 188 ? 5.118 -0.632 9.447 1.00 94.06 188 VAL A C 1
ATOM 1492 O O . VAL A 1 188 ? 4.099 -0.275 8.855 1.00 94.06 188 VAL A O 1
ATOM 1495 N N . GLN A 1 189 ? 5.313 -0.412 10.744 1.00 94.38 189 GLN A N 1
ATOM 1496 C CA . GLN A 1 189 ? 4.387 0.329 11.591 1.00 94.38 189 GLN A CA 1
ATOM 1497 C C . GLN A 1 189 ? 5.081 1.566 12.140 1.00 94.38 189 GLN A C 1
ATOM 1499 O O . GLN A 1 189 ? 6.173 1.483 12.703 1.00 94.38 189 GLN A O 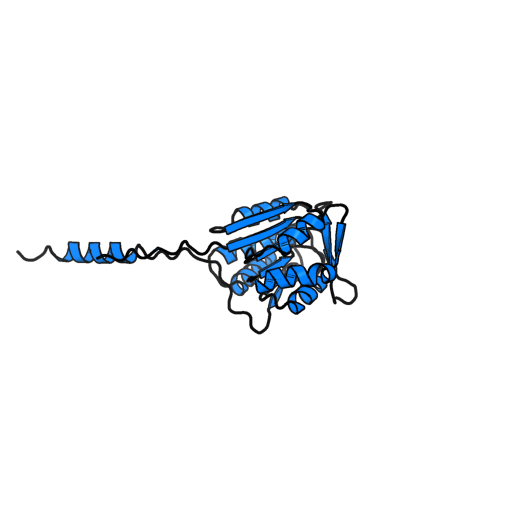1
ATOM 1504 N N . HIS A 1 190 ? 4.403 2.704 12.039 1.00 93.12 190 HIS A N 1
ATOM 1505 C CA . HIS A 1 190 ? 4.820 3.908 12.735 1.00 93.12 190 HIS A CA 1
ATOM 15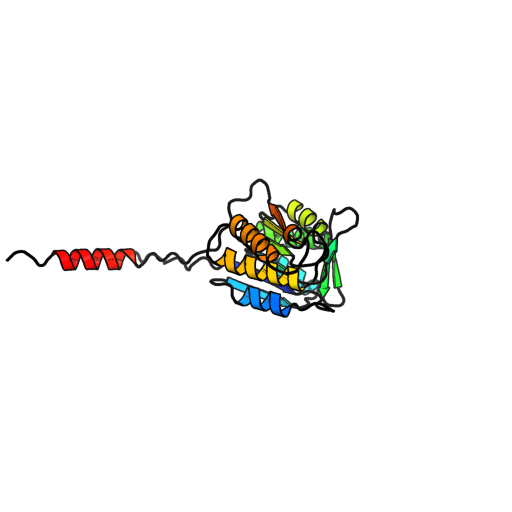06 C C . HIS A 1 190 ? 4.638 3.731 14.259 1.00 93.12 190 HIS A C 1
ATOM 1508 O O . HIS A 1 190 ? 3.574 3.266 14.678 1.00 93.12 190 HIS A O 1
ATOM 1514 N N . PRO A 1 191 ? 5.591 4.145 15.119 1.00 88.88 191 PRO A N 1
ATOM 1515 C CA . PRO A 1 191 ? 5.533 3.894 16.568 1.00 88.88 191 PRO A CA 1
ATOM 1516 C C . PRO A 1 191 ? 4.263 4.395 17.269 1.00 88.88 191 PRO A C 1
ATOM 1518 O O . PRO A 1 191 ? 3.852 3.850 18.288 1.00 88.88 191 PRO A O 1
ATOM 1521 N N . THR A 1 192 ? 3.628 5.432 16.723 1.00 89.50 192 THR A N 1
ATOM 1522 C CA . THR A 1 192 ? 2.400 6.030 17.274 1.00 89.50 192 THR A CA 1
ATOM 1523 C C . THR A 1 192 ? 1.110 5.503 16.635 1.00 89.50 192 THR A C 1
ATOM 1525 O O . THR A 1 192 ? 0.020 5.984 16.962 1.00 89.50 192 THR A O 1
ATOM 1528 N N . ALA A 1 193 ? 1.203 4.539 15.712 1.00 92.81 193 ALA A N 1
ATOM 1529 C CA . ALA A 1 193 ? 0.052 4.014 14.990 1.00 92.81 193 ALA A CA 1
ATOM 1530 C C . ALA A 1 193 ? -0.908 3.275 15.932 1.00 92.81 193 ALA A C 1
ATOM 1532 O O . ALA A 1 193 ? -0.522 2.342 16.639 1.00 92.81 193 ALA A O 1
ATOM 1533 N N . GLN A 1 194 ? -2.174 3.688 15.904 1.00 92.06 194 GLN A N 1
ATOM 1534 C CA . GLN A 1 194 ? -3.254 3.046 16.648 1.00 92.06 194 GLN A CA 1
ATOM 1535 C C . GLN A 1 194 ? -3.718 1.767 15.943 1.00 92.06 194 GLN A C 1
ATOM 1537 O O . GLN A 1 194 ? -3.693 1.733 14.711 1.00 92.06 194 GLN A O 1
ATOM 1542 N N . PRO A 1 195 ? -4.210 0.749 16.678 1.00 93.38 195 PRO A N 1
ATOM 1543 C CA . PRO A 1 195 ? -4.706 -0.484 16.079 1.00 93.38 195 PRO A CA 1
ATOM 1544 C C . PRO A 1 195 ? -5.712 -0.228 14.952 1.00 93.38 195 PRO A C 1
ATOM 1546 O O . PRO A 1 195 ? -6.734 0.429 15.148 1.00 93.38 195 PRO A O 1
ATOM 1549 N N . LEU A 1 196 ? -5.432 -0.783 13.772 1.00 95.25 196 LEU A N 1
ATOM 1550 C CA . LEU A 1 196 ? -6.301 -0.658 12.608 1.00 95.25 196 LEU A CA 1
ATOM 1551 C C . LEU A 1 196 ? -7.183 -1.905 12.453 1.00 95.25 196 LEU A C 1
ATOM 1553 O O . LEU A 1 196 ? -6.681 -3.030 12.412 1.00 95.25 196 LEU A O 1
ATOM 1557 N N . ILE A 1 197 ? -8.495 -1.696 12.351 1.00 94.62 197 ILE A N 1
ATOM 1558 C CA . ILE A 1 197 ? -9.516 -2.717 12.066 1.00 94.62 197 ILE A CA 1
ATOM 1559 C C . ILE A 1 197 ? -10.342 -2.286 10.852 1.00 94.62 197 ILE A C 1
ATOM 1561 O O . ILE A 1 197 ? -10.430 -1.092 10.551 1.00 94.62 197 ILE A O 1
ATOM 1565 N N . TRP A 1 198 ? -10.955 -3.239 10.153 1.00 93.81 198 TRP A N 1
ATOM 1566 C CA . TRP A 1 198 ? -11.914 -2.915 9.096 1.00 93.81 198 TRP A CA 1
ATOM 1567 C C . TRP A 1 198 ? -13.249 -2.439 9.691 1.00 93.81 198 TRP A C 1
ATOM 1569 O O . TRP A 1 198 ? -13.730 -3.074 10.637 1.00 93.81 198 TRP A O 1
ATOM 1579 N N . PRO A 1 199 ? -13.884 -1.375 9.161 1.00 87.88 199 PRO A N 1
ATOM 1580 C CA . PRO A 1 199 ? -15.162 -0.896 9.660 1.00 87.88 199 PRO A CA 1
ATOM 1581 C C . PRO A 1 199 ? -16.231 -1.970 9.512 1.00 87.88 199 PRO A C 1
ATOM 1583 O O . PRO A 1 199 ? -16.539 -2.428 8.412 1.00 87.88 199 PRO A O 1
ATOM 1586 N N . GLN A 1 200 ? -16.819 -2.361 10.634 1.00 82.25 200 GLN A N 1
ATOM 1587 C CA . GLN A 1 200 ? -17.975 -3.244 10.642 1.00 82.25 200 GLN A CA 1
ATOM 1588 C C . GLN A 1 200 ? -19.246 -2.398 10.617 1.00 82.25 200 GLN A C 1
ATOM 1590 O O . GLN A 1 200 ? -19.303 -1.330 11.236 1.00 82.25 200 GLN A O 1
ATOM 1595 N N . ARG A 1 201 ? -20.290 -2.871 9.924 1.00 66.44 201 ARG A N 1
ATOM 1596 C CA . ARG A 1 201 ? -21.627 -2.292 10.102 1.00 66.44 201 ARG A CA 1
ATOM 1597 C C . ARG A 1 201 ? -21.985 -2.428 11.579 1.00 66.44 201 ARG A C 1
ATOM 1599 O O . ARG A 1 201 ? -22.088 -3.543 12.084 1.00 66.44 201 ARG A O 1
ATOM 1606 N N . GLN A 1 202 ? -22.175 -1.307 12.271 1.00 54.69 202 GLN A N 1
ATOM 1607 C CA . GLN A 1 202 ? -22.798 -1.344 13.588 1.00 54.69 202 GLN A CA 1
ATOM 1608 C C . GLN A 1 202 ? -24.243 -1.810 13.386 1.00 54.69 202 GLN A C 1
ATOM 1610 O O . GLN A 1 202 ? -25.086 -1.038 12.941 1.00 54.69 202 GLN A O 1
ATOM 1615 N N . TYR A 1 203 ? -24.539 -3.075 13.683 1.00 45.88 203 TYR A N 1
ATOM 1616 C CA . TYR A 1 203 ? -25.913 -3.538 13.876 1.00 45.88 203 TYR A CA 1
ATOM 1617 C C . TYR A 1 203 ? -26.436 -2.916 15.178 1.00 45.88 203 TYR A C 1
ATOM 1619 O O . TYR A 1 203 ? -26.411 -3.554 16.226 1.00 45.88 203 TYR A O 1
ATOM 1627 N N . LYS A 1 204 ? -26.858 -1.647 15.147 1.00 43.22 204 LYS A N 1
ATOM 1628 C CA . LYS A 1 204 ? -27.485 -1.000 16.311 1.00 43.22 204 LYS A CA 1
ATOM 1629 C C . LYS A 1 204 ? -28.990 -1.267 16.443 1.00 43.22 204 LYS A C 1
ATOM 1631 O O . LYS A 1 204 ? -29.538 -0.973 17.497 1.00 43.22 204 LYS A O 1
ATOM 1636 N N . ASP A 1 205 ? -29.624 -1.930 15.475 1.00 47.66 205 ASP A N 1
ATOM 1637 C CA . ASP A 1 205 ? -31.095 -2.017 15.434 1.00 47.66 205 ASP A CA 1
ATOM 1638 C C . ASP A 1 205 ? -31.695 -3.400 15.736 1.00 47.66 205 ASP A C 1
ATOM 1640 O O . ASP A 1 205 ? -32.905 -3.556 15.676 1.00 47.66 205 ASP A O 1
ATOM 1644 N N . LYS A 1 206 ? -30.902 -4.411 16.124 1.00 41.47 206 LYS A N 1
ATOM 1645 C CA . LYS A 1 206 ? -31.458 -5.734 16.499 1.00 41.47 206 LYS A CA 1
ATOM 1646 C C . LYS A 1 206 ? -31.627 -5.983 17.997 1.00 41.47 206 LYS A C 1
ATOM 1648 O O . LYS A 1 206 ? -32.217 -6.990 18.361 1.00 41.47 206 LYS A O 1
ATOM 1653 N N . ILE A 1 207 ? -31.140 -5.090 18.860 1.00 48.81 207 ILE A N 1
ATOM 1654 C CA . ILE A 1 207 ? -31.324 -5.234 20.316 1.00 48.81 207 ILE A CA 1
ATOM 1655 C C . ILE A 1 207 ? -32.650 -4.595 20.762 1.00 48.81 207 ILE A C 1
ATOM 1657 O O . ILE A 1 207 ? -33.315 -5.140 21.633 1.00 48.81 207 ILE A O 1
ATOM 1661 N N . LYS A 1 208 ? -33.107 -3.518 20.102 1.00 43.16 208 LYS A N 1
ATOM 1662 C CA . LYS A 1 208 ? -34.401 -2.893 20.430 1.00 43.16 208 LYS A CA 1
ATOM 1663 C C . LYS A 1 208 ? -35.608 -3.763 20.063 1.00 43.16 208 LYS A C 1
ATOM 1665 O O . LYS A 1 208 ? -36.504 -3.896 20.885 1.00 43.16 208 LYS A O 1
ATOM 1670 N N . ASP A 1 209 ? -35.579 -4.428 18.906 1.00 47.69 209 ASP A N 1
ATOM 1671 C CA . ASP A 1 209 ? -36.654 -5.351 18.496 1.00 47.69 209 ASP A CA 1
ATOM 1672 C C . ASP A 1 209 ? -36.735 -6.608 19.379 1.00 47.69 209 ASP A C 1
ATOM 1674 O O . ASP A 1 209 ? -37.804 -7.198 19.528 1.00 47.69 209 ASP A O 1
ATOM 1678 N N . PHE A 1 210 ? -35.617 -7.033 19.979 1.00 48.84 210 PHE A N 1
ATOM 1679 C CA . PHE A 1 210 ? -35.595 -8.212 20.847 1.00 48.84 210 PHE A CA 1
ATOM 1680 C C . PHE A 1 210 ? -36.127 -7.895 22.254 1.00 48.84 210 PHE A C 1
ATOM 1682 O O . PHE A 1 210 ? -36.879 -8.693 22.813 1.00 48.84 210 PHE A O 1
ATOM 1689 N N . ASP A 1 211 ? -35.812 -6.714 22.798 1.00 48.34 211 ASP A N 1
ATOM 1690 C CA . ASP A 1 211 ? -36.318 -6.276 24.107 1.00 48.34 211 ASP A CA 1
ATOM 1691 C C . ASP A 1 211 ? -37.808 -5.879 24.070 1.00 48.34 211 ASP A C 1
ATOM 1693 O O . ASP A 1 211 ? -38.548 -6.185 25.012 1.00 48.34 211 ASP A O 1
ATOM 1697 N N . GLU A 1 212 ? -38.304 -5.275 22.981 1.00 50.78 212 GLU A N 1
ATOM 1698 C CA . GLU A 1 212 ? -39.743 -4.987 22.829 1.00 50.78 212 GLU A CA 1
ATOM 1699 C C . GLU A 1 212 ? -40.572 -6.276 22.679 1.00 50.78 212 GLU A C 1
ATOM 1701 O O . GLU A 1 212 ? -41.592 -6.425 23.356 1.00 50.78 212 GLU A O 1
ATOM 1706 N N . GLN A 1 213 ? -40.091 -7.270 21.918 1.00 48.16 213 GLN A N 1
ATOM 1707 C CA . GLN A 1 213 ? -40.787 -8.558 21.766 1.00 48.16 213 GLN A CA 1
ATOM 1708 C C . GLN A 1 213 ? -40.814 -9.408 23.047 1.00 48.16 213 GLN A C 1
ATOM 1710 O O . GLN A 1 213 ? -41.763 -10.171 23.254 1.00 48.16 213 GLN A O 1
ATOM 1715 N N . ILE A 1 214 ? -39.812 -9.293 23.927 1.00 52.78 214 ILE A N 1
ATOM 1716 C CA . ILE A 1 214 ? -39.824 -9.965 25.239 1.00 52.78 214 ILE A CA 1
ATOM 1717 C C . ILE A 1 214 ? -40.789 -9.257 26.199 1.00 52.78 214 ILE A C 1
ATOM 1719 O O . ILE A 1 214 ? -41.543 -9.916 26.919 1.00 52.78 214 ILE A O 1
ATOM 1723 N N . THR A 1 215 ? -40.834 -7.923 26.175 1.00 51.69 215 THR A N 1
ATOM 1724 C CA . THR A 1 215 ? -41.715 -7.139 27.057 1.00 51.69 215 THR A CA 1
ATOM 1725 C C . THR A 1 215 ? -43.198 -7.315 26.701 1.00 51.69 215 THR A C 1
ATOM 1727 O O . THR A 1 215 ? -44.058 -7.266 27.582 1.00 51.69 215 THR A O 1
ATOM 1730 N N . GLU A 1 216 ? -43.512 -7.574 25.430 1.00 51.03 216 GLU A N 1
ATOM 1731 C CA . GLU A 1 216 ? -44.879 -7.830 24.963 1.00 51.03 216 GLU A CA 1
ATOM 1732 C C . GLU A 1 216 ? -45.337 -9.276 25.236 1.00 51.03 216 GLU A C 1
ATOM 1734 O O . GLU A 1 216 ? -46.482 -9.500 25.633 1.00 51.03 216 GLU A O 1
ATOM 1739 N N . LYS A 1 217 ? -44.429 -10.262 25.154 1.00 48.78 217 LYS A N 1
ATOM 1740 C CA . LYS A 1 217 ? -44.726 -11.670 25.490 1.00 48.78 217 LYS A CA 1
ATOM 1741 C C . LYS A 1 217 ? -44.852 -11.952 26.990 1.00 48.78 217 LYS A C 1
ATOM 1743 O O . LYS A 1 217 ? -45.565 -12.879 27.361 1.00 48.78 217 LYS A O 1
ATOM 1748 N N . CYS A 1 218 ? -44.227 -11.156 27.858 1.00 48.03 218 CYS A N 1
ATOM 1749 C CA . CYS A 1 218 ? -44.318 -11.333 29.315 1.00 48.03 218 CYS A CA 1
ATOM 1750 C C . CYS A 1 218 ? -45.556 -10.679 29.962 1.00 48.03 218 CYS A C 1
ATOM 1752 O O . CYS A 1 218 ? -45.745 -10.811 31.169 1.00 48.03 218 CYS A O 1
ATOM 1754 N N . LYS A 1 219 ? -46.419 -9.990 29.199 1.00 49.69 219 LYS A N 1
ATOM 1755 C CA . LYS A 1 219 ? -47.645 -9.355 29.727 1.00 49.69 219 LYS A CA 1
ATOM 1756 C C . LYS A 1 219 ? -48.893 -10.246 29.714 1.00 49.69 219 LYS A C 1
ATOM 1758 O O . LYS A 1 219 ? -49.945 -9.795 30.154 1.00 49.69 219 LYS A O 1
ATOM 1763 N N . ILE A 1 220 ? -48.803 -11.500 29.265 1.00 50.16 220 ILE A N 1
ATOM 1764 C CA . ILE A 1 220 ? -49.966 -12.396 29.148 1.00 50.16 220 ILE A CA 1
ATOM 1765 C C . ILE A 1 220 ? -49.765 -13.661 29.988 1.00 50.16 220 ILE A C 1
ATOM 1767 O O . ILE A 1 220 ? -49.616 -14.747 29.440 1.00 50.16 220 ILE A O 1
ATOM 1771 N N . THR A 1 221 ? -49.745 -13.550 31.320 1.00 48.66 221 THR A N 1
ATOM 1772 C CA . THR A 1 221 ? -50.108 -14.679 32.207 1.00 48.66 221 THR A CA 1
ATOM 1773 C C . THR A 1 221 ? -50.480 -14.202 33.618 1.00 48.66 221 THR A C 1
ATOM 1775 O O . THR A 1 221 ? -49.738 -14.423 34.561 1.00 48.66 221 THR A O 1
ATOM 1778 N N . TYR A 1 222 ? -51.631 -13.546 33.773 1.00 44.28 222 TYR A N 1
ATOM 1779 C CA . TYR A 1 222 ? -52.394 -13.564 35.030 1.00 44.28 222 TYR A CA 1
ATOM 1780 C C . TYR A 1 222 ? -53.876 -13.447 34.680 1.00 44.28 222 TYR A C 1
ATOM 1782 O O . TYR A 1 222 ? -54.363 -12.348 34.431 1.00 44.28 222 TYR A O 1
ATOM 1790 N N . ASN A 1 223 ? -54.535 -14.598 34.575 1.00 38.91 223 ASN A N 1
ATOM 1791 C CA . ASN A 1 223 ? -55.951 -14.830 34.858 1.00 38.91 223 ASN A CA 1
ATOM 1792 C C . ASN A 1 223 ? -56.163 -16.337 34.981 1.00 38.91 223 ASN A C 1
ATOM 1794 O O . ASN A 1 223 ? -55.675 -17.057 34.080 1.00 38.91 223 ASN A O 1
#

Foldseek 3Di:
DDDDDPPPDQDAAEEEAQEFAQVPADCVLVVVLVVPFPRYHYDYHYLDDPVVVLVVLPDLDAHQEYEYEAEKAADPVLLWIWGRRYPPDIDICVVVLVSLLSNVVSHHAEYEYLYAQCSSVLNSNVVSVRFKYKYFNHGDDNVLSSQLSNQLSVQQSVFDWSVVSNLRSLVVSVPDPDVPSSVGIDMDGHPPRDTDGHGDPPPPPPVVVVVVVVVVVVPPDDD

Secondary structure (DSSP, 8-state):
-------PPP--EEEEEEE---TTS-HHHHHHHHHT-SSEEEEEEES--HHHHHHH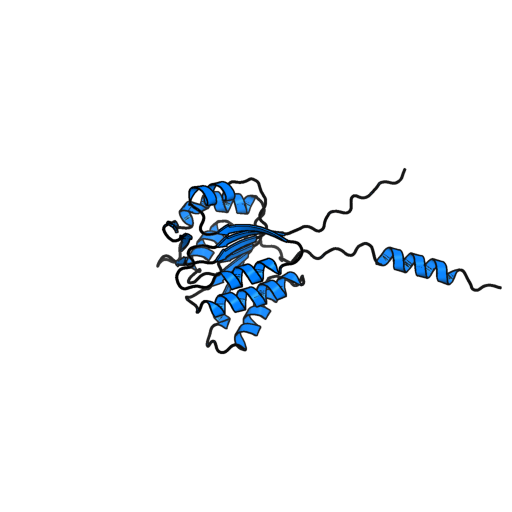HTSS---SEEEEES-EEE-TTSS-EEEE-SSS-EEETTTTHHHHHHHHHTT--EEEEESS--HHHHHHHHTTT-SEEEEESS---HHHHHHHHHHHHHHHHTT-BHHHHHHHHHHHHTTSS-TTGGGSEEEEE-TTPPPPBPPPP---STTHHHHHHHHHHTT----

Sequence (223 aa):
MSTFSLTSLPSMYRILAILGNSQGINLAEDEHSLRKLPNVEIEWLREPSIKKLVSILWRREKWDILFFAGHSKSKEDLTTGNIAINSQDSLNLQVLKNPLKHVQQNGLKLAIFNSCDGLGLANALADLGVPYIIVMRESVPDQVAQDFLQFFLEGFSTGISLYKAFRKAREQLKYLEYPGAVQIPVIVQHPTAQPLIWPQRQYKDKIKDFDEQITEKCKITYN

pLDDT: mean 84.56, std 17.19, range [33.62, 98.31]